Protein AF-R5IXC7-F1 (afdb_monomer_lite)

Radius of gyration: 70.36 Å; chains: 1; bounding box: 114×46×207 Å

pLDDT: mean 84.04, std 17.55, range [32.31, 98.31]

Foldseek 3Di:
DDDDDDDDDDDDDDDDDDPDDPVVVVVVVVVVVVVVVVVVVVVVVVVVVVVVVVVVVVVVVVVVVVVVVVVVVVVVVVVVVVVVVVVVVVVVVVVVVVVVVVVVVVVVVVVVVVVVVVVVVVVVVVVVVVLVVLLVLLVVLLVQLVPDPDCPPDPSNVVSLVSNQVSVVSDDPVSNVSSVVSPHD

Secondary structure (DSSP, 8-state):
-----------------PPPPHHHHHHHHHHHHHHHHHHHHHHHHHHHHHHHHHHHHHHHHHHHHHHHHHHHHHHHHHHHHHHHHHHHHHHHHHHHHHHHHHHHHHHHHHHHHHHHHHHHHHHHHHHHHHHHHHHHHHHHHHHHHHH-S--TT-HHHHHHHHHHHHHGGGS-HHHHHHHHHTT--

Sequence (185 aa):
MDEKKTPQPEQAAPETGKPLSEKRKSALLRYMAVLFCAAFILVLISLILQTHSSKAKISELNAASTSALSNAEALQNENRALQDEKIALEKENEELQAKLDELTQKLDEASQAEENTQAAENEMIKSLRTELDRTKEAYEALLEAKACETREGNVTFSRAMQTLERLKDYLGQTALEEYKALGGE

Structure (mmCIF, N/CA/C/O backbone):
data_AF-R5IXC7-F1
#
_entry.id   AF-R5IXC7-F1
#
loop_
_atom_site.group_PDB
_atom_site.id
_atom_site.type_symbol
_atom_site.label_atom_id
_atom_site.label_alt_id
_atom_site.label_comp_id
_atom_site.label_asym_id
_atom_site.label_entity_id
_atom_site.label_seq_id
_atom_site.pdbx_PDB_ins_code
_atom_site.Cartn_x
_atom_site.Cartn_y
_atom_site.Cartn_z
_atom_site.occupancy
_atom_site.B_iso_or_equiv
_atom_site.auth_seq_id
_atom_site.auth_comp_id
_atom_site.auth_asym_id
_atom_site.auth_atom_id
_atom_site.pdbx_PDB_model_num
ATOM 1 N N . MET A 1 1 ? -70.004 -15.652 153.184 1.00 35.25 1 MET A N 1
ATOM 2 C CA . MET A 1 1 ? -69.769 -17.051 152.797 1.00 35.25 1 MET A CA 1
ATOM 3 C C . MET A 1 1 ? -69.036 -17.001 151.476 1.00 35.25 1 MET A C 1
ATOM 5 O O . MET A 1 1 ? -69.572 -16.445 150.528 1.00 35.25 1 MET A O 1
ATOM 9 N N . ASP A 1 2 ? -67.712 -17.116 151.549 1.00 42.16 2 ASP A N 1
ATOM 10 C CA . ASP A 1 2 ? -67.000 -18.405 151.436 1.00 42.16 2 ASP A CA 1
ATOM 11 C C . ASP A 1 2 ? -67.021 -18.827 149.967 1.00 42.16 2 ASP A C 1
ATOM 13 O O . ASP A 1 2 ? -68.081 -18.974 149.373 1.00 42.16 2 ASP A O 1
ATOM 17 N N . GLU A 1 3 ? -65.870 -18.695 149.300 1.00 40.88 3 GLU A N 1
ATOM 18 C CA . GLU A 1 3 ? -64.996 -19.843 149.008 1.00 40.88 3 GLU A CA 1
ATOM 19 C C . GLU A 1 3 ? -65.692 -20.767 147.985 1.00 40.88 3 GLU A C 1
ATOM 21 O O . GLU A 1 3 ? -66.817 -21.198 148.162 1.00 40.88 3 GLU A O 1
ATOM 26 N N . LYS A 1 4 ? -65.101 -21.196 146.878 1.00 35.84 4 LYS A N 1
ATOM 27 C CA . LYS A 1 4 ? -63.753 -21.728 146.724 1.00 35.84 4 LYS A CA 1
ATOM 28 C C . LYS A 1 4 ? -63.686 -22.242 145.273 1.00 35.84 4 LYS A C 1
ATOM 30 O O . LYS A 1 4 ? -64.654 -22.799 144.772 1.00 35.84 4 LYS A O 1
ATOM 35 N N . LYS A 1 5 ? -62.564 -22.032 144.586 1.00 32.31 5 LYS A N 1
ATOM 36 C CA . LYS A 1 5 ? -61.584 -23.076 144.212 1.00 32.31 5 LYS A CA 1
ATOM 37 C C . LYS A 1 5 ? -61.679 -23.492 142.738 1.00 32.31 5 LYS A C 1
ATOM 39 O O . LYS A 1 5 ? -62.553 -24.237 142.315 1.00 32.31 5 LYS A O 1
ATOM 44 N N . THR A 1 6 ? -60.691 -22.997 142.003 1.00 51.72 6 THR A N 1
ATOM 45 C CA . THR A 1 6 ? -59.934 -23.667 140.931 1.00 51.72 6 THR A CA 1
ATO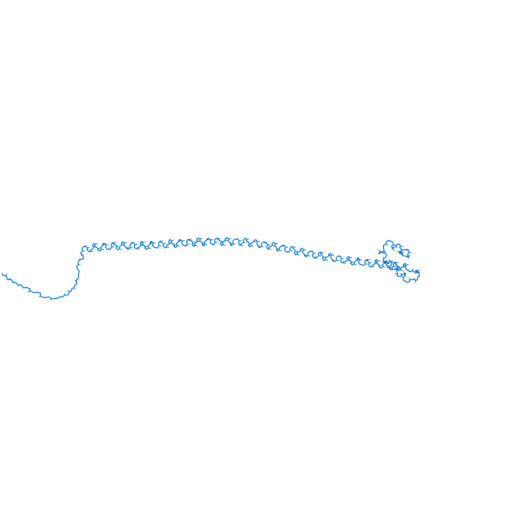M 46 C C . THR A 1 6 ? -59.830 -25.193 141.119 1.00 51.72 6 THR A C 1
ATOM 48 O O . THR A 1 6 ? -59.785 -25.650 142.265 1.00 51.72 6 THR A O 1
ATOM 51 N N . PRO A 1 7 ? -59.748 -26.001 140.036 1.00 44.25 7 PRO A N 1
ATOM 52 C CA . PRO A 1 7 ? -58.456 -26.173 139.346 1.00 44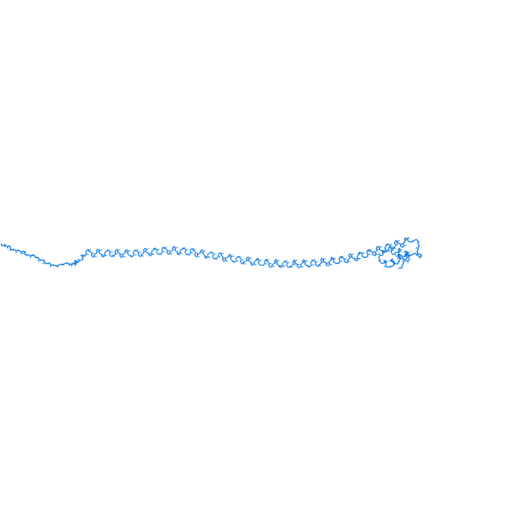.25 7 PRO A CA 1
ATOM 53 C C . PRO A 1 7 ? -58.506 -26.436 137.819 1.00 44.25 7 PRO A C 1
ATOM 55 O O . PRO A 1 7 ? -59.370 -27.137 137.305 1.00 44.25 7 PRO A O 1
ATOM 58 N N . GLN A 1 8 ? -57.506 -25.907 137.107 1.00 44.06 8 GLN A N 1
ATOM 59 C CA . GLN A 1 8 ? -56.923 -26.507 135.886 1.00 44.06 8 GLN A CA 1
ATOM 60 C C . GLN A 1 8 ? -55.883 -27.566 136.315 1.00 44.06 8 GLN A C 1
ATOM 62 O O . GLN A 1 8 ? -55.336 -27.389 137.412 1.00 44.06 8 GLN A O 1
ATOM 67 N N . PRO A 1 9 ? -55.627 -28.661 135.553 1.00 50.88 9 PRO A N 1
ATOM 68 C CA . PRO A 1 9 ? -54.709 -28.644 134.378 1.00 50.88 9 PRO A CA 1
ATOM 69 C C . PRO A 1 9 ? -55.096 -29.629 133.218 1.00 50.88 9 PRO A C 1
ATOM 71 O O . PRO A 1 9 ? -55.768 -30.623 133.459 1.00 50.88 9 PRO A O 1
ATOM 74 N N . GLU A 1 10 ? -54.933 -29.276 131.923 1.00 45.28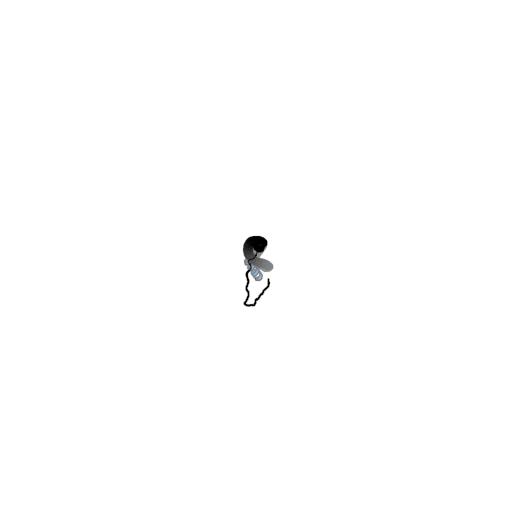 10 GLU A N 1
ATOM 75 C CA . GLU A 1 10 ? -53.804 -29.608 130.993 1.00 45.28 10 GLU A CA 1
ATOM 76 C C . GLU A 1 10 ? -54.031 -30.965 130.249 1.00 45.28 10 GLU A C 1
ATOM 78 O O . GLU A 1 10 ? -54.440 -31.921 130.887 1.00 45.28 10 GLU A O 1
ATOM 83 N N . GLN A 1 11 ? -53.905 -31.195 128.924 1.00 46.00 11 GLN A N 1
ATOM 84 C CA . GLN A 1 11 ? -53.038 -30.692 127.836 1.00 46.00 11 GLN A CA 1
ATOM 85 C C . GLN A 1 11 ? -53.538 -31.241 126.457 1.00 46.00 11 GLN A C 1
ATOM 87 O O . GLN A 1 11 ? -54.026 -32.370 126.441 1.00 46.00 11 GLN A O 1
ATOM 92 N N . ALA A 1 12 ? -53.367 -30.511 125.328 1.00 34.41 12 ALA A N 1
ATOM 93 C CA . ALA A 1 12 ? -52.870 -31.005 124.007 1.00 34.41 12 ALA A CA 1
ATOM 94 C C . ALA A 1 12 ? -53.108 -30.031 122.806 1.00 34.41 12 ALA A C 1
ATOM 96 O O . ALA A 1 12 ? -54.233 -29.868 122.352 1.00 34.41 12 ALA A O 1
ATOM 97 N N . ALA A 1 13 ? -51.995 -29.488 122.277 1.00 46.94 13 ALA A N 1
ATOM 98 C CA . ALA A 1 13 ? -51.650 -29.040 120.902 1.00 46.94 13 ALA A CA 1
ATOM 99 C C . ALA A 1 13 ? -52.429 -27.921 120.119 1.00 46.94 13 ALA A C 1
ATOM 101 O O . ALA A 1 13 ? -53.629 -27.749 120.304 1.00 46.94 13 ALA A O 1
ATOM 102 N N . PRO A 1 14 ? -51.741 -27.140 119.235 1.00 62.62 14 PRO A N 1
ATOM 103 C CA . PRO A 1 14 ? -52.206 -25.871 118.632 1.00 62.62 14 PRO A CA 1
ATOM 104 C C . PRO A 1 14 ? -52.619 -25.978 117.136 1.00 62.62 14 PRO A C 1
ATOM 106 O O . PRO A 1 14 ? -52.427 -27.038 116.560 1.00 62.62 14 PRO A O 1
ATOM 109 N N . GLU A 1 15 ? -53.167 -24.890 116.544 1.00 44.09 15 GLU A N 1
ATOM 110 C CA . GLU A 1 15 ? -53.169 -24.446 115.106 1.00 44.09 15 GLU A CA 1
ATOM 111 C C . GLU A 1 15 ? -54.469 -23.640 114.775 1.00 44.09 15 GLU A C 1
ATOM 113 O O . GLU A 1 15 ? -55.574 -24.166 114.830 1.00 44.09 15 GLU A O 1
ATOM 118 N N . THR A 1 16 ? -54.436 -22.295 114.780 1.00 48.34 16 THR A N 1
ATOM 119 C CA . THR A 1 16 ? -54.382 -21.345 113.629 1.00 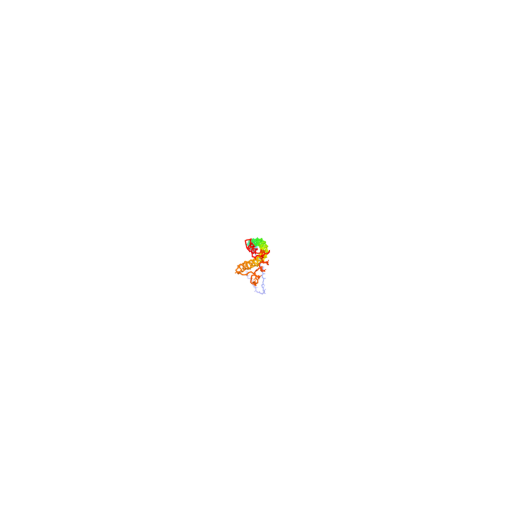48.34 16 THR A CA 1
ATOM 120 C C . THR A 1 16 ? -55.720 -21.002 112.929 1.00 48.34 16 THR A C 1
ATOM 122 O O . THR A 1 16 ? -56.475 -21.862 112.499 1.00 48.34 16 THR A O 1
ATOM 125 N N . GLY A 1 17 ? -56.001 -19.689 112.776 1.00 38.44 17 GLY A N 1
ATOM 126 C CA . GLY A 1 17 ? -57.011 -19.171 111.827 1.00 38.44 17 GLY A CA 1
ATOM 127 C C . GLY A 1 17 ? -57.979 -18.070 112.307 1.00 38.44 17 GLY A C 1
ATOM 128 O O . GLY A 1 17 ? -59.189 -18.244 112.225 1.00 38.44 17 GLY A O 1
ATOM 129 N N . LYS A 1 18 ? -57.499 -16.900 112.764 1.00 45.72 18 LYS A N 1
ATOM 130 C CA . LYS A 1 18 ? -58.366 -15.705 112.946 1.00 45.72 18 LYS A CA 1
ATOM 131 C C . LYS A 1 18 ? -58.813 -15.142 111.578 1.00 45.72 18 LYS A C 1
ATOM 133 O O . LYS A 1 18 ? -57.951 -14.979 110.712 1.00 45.72 18 LYS A O 1
ATOM 138 N N . PRO A 1 19 ? -60.086 -14.739 111.379 1.00 47.78 19 PRO A N 1
ATOM 139 C CA . PRO A 1 19 ? -60.515 -14.089 110.140 1.00 47.78 19 PRO A CA 1
ATOM 140 C C . PRO A 1 19 ? -59.815 -12.727 109.978 1.00 47.78 19 PRO A C 1
ATOM 142 O O . PRO A 1 19 ? -59.774 -11.909 110.901 1.00 47.78 19 PRO A O 1
ATOM 145 N N . LEU A 1 20 ? -59.227 -12.476 108.804 1.00 55.25 20 LEU A N 1
ATOM 146 C CA . LEU A 1 20 ? -58.584 -11.199 108.472 1.00 55.25 20 LEU A CA 1
ATOM 147 C C . LEU A 1 20 ? -59.606 -10.046 108.542 1.00 55.25 20 LEU A C 1
ATOM 149 O O . LEU A 1 20 ? -60.607 -10.059 107.826 1.00 55.25 20 LEU A O 1
ATOM 153 N N . SER A 1 21 ? -59.339 -9.044 109.389 1.00 61.66 21 SER A N 1
ATOM 154 C CA . SER A 1 21 ? -60.207 -7.870 109.594 1.00 61.66 21 SER A CA 1
ATOM 155 C C . SER A 1 21 ? -60.433 -7.061 108.304 1.00 61.66 21 SER A C 1
ATOM 157 O O . SER A 1 21 ? -59.534 -6.949 107.472 1.00 61.66 21 SER A O 1
ATOM 159 N N . GLU A 1 22 ? -61.614 -6.451 108.135 1.00 60.69 22 GLU A N 1
ATOM 160 C CA . GLU A 1 22 ? -62.027 -5.732 106.908 1.00 60.69 22 GLU A CA 1
ATOM 161 C C . GLU A 1 22 ? -61.053 -4.634 106.451 1.00 60.69 22 GLU A C 1
ATOM 163 O O . GLU A 1 22 ? -60.829 -4.457 105.253 1.00 60.69 22 GLU A O 1
ATOM 168 N N . LYS A 1 23 ? -60.382 -3.959 107.396 1.00 59.38 23 LYS A N 1
ATOM 169 C CA . LYS A 1 23 ? -59.318 -2.979 107.106 1.00 59.38 23 LYS A CA 1
ATOM 170 C C . LYS A 1 23 ? -58.124 -3.585 106.356 1.00 59.38 23 LYS A C 1
ATOM 172 O O . LYS A 1 23 ? -57.487 -2.895 105.569 1.00 59.38 23 LYS A O 1
ATOM 177 N N . ARG A 1 24 ? -57.819 -4.871 106.572 1.00 64.38 24 ARG A N 1
ATOM 178 C CA . ARG A 1 24 ? -56.758 -5.587 105.845 1.00 64.38 24 ARG A CA 1
ATOM 179 C C . ARG A 1 24 ? -57.205 -6.024 104.454 1.00 64.38 24 ARG A C 1
ATOM 181 O O . ARG A 1 24 ? -56.390 -5.992 103.543 1.00 64.38 24 ARG A O 1
ATOM 188 N N . LYS A 1 25 ? -58.485 -6.361 104.261 1.00 66.19 25 LYS A N 1
ATOM 189 C CA . LYS A 1 25 ? -59.043 -6.676 102.933 1.00 66.19 25 LYS A CA 1
ATOM 190 C C . LYS A 1 25 ? -59.085 -5.442 102.027 1.00 66.19 25 LYS A C 1
ATOM 192 O O . LYS A 1 25 ? -58.688 -5.536 100.873 1.00 66.19 25 LYS A O 1
ATOM 197 N N . SER A 1 26 ? -59.493 -4.279 102.545 1.00 67.31 26 SER A N 1
ATOM 198 C CA . SER A 1 26 ? -59.484 -3.031 101.765 1.00 67.31 26 SER A CA 1
ATOM 199 C C . SER A 1 26 ? -58.065 -2.553 101.443 1.00 67.31 26 SER A C 1
ATOM 201 O O . SER A 1 26 ? -57.812 -2.100 100.328 1.00 67.31 26 SER A O 1
ATOM 203 N N . ALA A 1 27 ? -57.119 -2.716 102.374 1.00 72.94 27 ALA A N 1
ATOM 204 C CA . ALA A 1 27 ? -55.703 -2.481 102.112 1.00 72.94 27 ALA A CA 1
ATOM 205 C C . ALA A 1 27 ? -55.166 -3.439 101.035 1.00 72.94 27 ALA A C 1
ATOM 207 O O . ALA A 1 27 ? -54.545 -2.986 100.079 1.00 72.94 27 ALA A O 1
ATOM 208 N N . LEU A 1 28 ? -55.473 -4.738 101.131 1.00 74.75 28 LEU A N 1
ATOM 209 C CA . LEU A 1 28 ? -55.061 -5.746 100.151 1.00 74.75 28 LEU A CA 1
ATOM 210 C C . LEU A 1 28 ? -55.625 -5.456 98.752 1.00 74.75 28 LEU A C 1
ATOM 212 O O . LEU A 1 28 ? -54.885 -5.527 97.778 1.00 74.75 28 LEU A O 1
ATOM 216 N N . LEU A 1 29 ? -56.899 -5.067 98.643 1.00 76.81 29 LEU A N 1
ATOM 217 C CA . LEU A 1 29 ? -57.514 -4.684 97.367 1.00 76.81 29 LEU A CA 1
ATOM 218 C C . LEU A 1 29 ? -56.854 -3.442 96.751 1.00 76.81 29 LEU A C 1
ATOM 220 O O . LEU A 1 29 ? -56.642 -3.407 95.543 1.00 76.81 29 LEU A O 1
ATOM 224 N N . ARG A 1 30 ? -56.474 -2.446 97.565 1.00 77.00 30 ARG A N 1
ATOM 225 C CA . ARG A 1 30 ? -55.720 -1.272 97.089 1.00 77.00 30 ARG A CA 1
ATOM 226 C C . ARG A 1 30 ? -54.332 -1.660 96.584 1.00 77.00 30 ARG A C 1
ATOM 228 O O . ARG A 1 30 ? -53.940 -1.189 95.524 1.00 77.00 30 ARG A O 1
ATOM 235 N N . TYR A 1 31 ? -53.620 -2.546 97.282 1.00 83.12 31 TYR A N 1
ATOM 236 C CA . TYR A 1 31 ? -52.340 -3.069 96.794 1.00 83.12 31 TYR A CA 1
ATOM 237 C C . TYR A 1 31 ? -52.505 -3.868 95.497 1.00 83.12 31 TYR A C 1
ATOM 239 O O . TYR A 1 31 ? -51.732 -3.655 94.573 1.00 83.12 31 TYR A O 1
ATOM 247 N N . MET A 1 32 ? -53.536 -4.710 95.374 1.00 79.88 32 MET A N 1
ATOM 248 C CA . MET A 1 32 ? -53.823 -5.444 94.133 1.00 79.88 32 MET A CA 1
ATOM 249 C C . MET A 1 32 ? -54.137 -4.506 92.964 1.00 79.88 32 MET A C 1
ATOM 251 O O . MET A 1 32 ? -53.617 -4.703 91.872 1.00 79.88 32 MET A O 1
ATOM 255 N N . ALA A 1 33 ? -54.924 -3.451 93.192 1.00 81.06 33 ALA A N 1
ATOM 256 C CA . ALA A 1 33 ? -55.213 -2.443 92.173 1.00 81.06 33 ALA A CA 1
ATOM 257 C C . ALA A 1 33 ? -53.953 -1.666 91.754 1.00 81.06 33 ALA A C 1
ATOM 259 O O . ALA A 1 33 ? -53.729 -1.449 90.567 1.00 81.06 33 ALA A O 1
ATOM 260 N N . VAL A 1 34 ? -53.095 -1.296 92.710 1.00 85.50 34 VAL A N 1
ATOM 261 C CA . VAL A 1 34 ? -51.811 -0.636 92.425 1.00 85.50 34 VAL A CA 1
ATOM 262 C C . VAL A 1 34 ? -50.871 -1.565 91.656 1.00 85.50 34 VAL A C 1
ATOM 264 O O . VAL A 1 34 ? -50.248 -1.124 90.696 1.00 85.50 34 VAL A O 1
ATOM 267 N N . LEU A 1 35 ? -50.800 -2.848 92.020 1.00 85.56 35 LEU A N 1
ATOM 268 C CA . LEU A 1 35 ? -49.999 -3.847 91.307 1.00 85.56 35 LEU A CA 1
ATOM 269 C C . LEU A 1 35 ? -50.523 -4.095 89.888 1.00 85.56 35 LEU A C 1
ATOM 271 O O . LEU A 1 35 ? -49.731 -4.210 88.957 1.00 85.56 35 LEU A O 1
ATOM 275 N N . PHE A 1 36 ? -51.843 -4.114 89.702 1.00 85.62 36 PHE A N 1
ATOM 276 C CA . PHE A 1 36 ? -52.466 -4.241 88.387 1.00 85.62 36 PHE A CA 1
ATOM 277 C C . PHE A 1 36 ? -52.165 -3.023 87.504 1.00 85.62 36 PHE A C 1
ATOM 279 O O . PHE A 1 36 ? -51.715 -3.178 86.371 1.00 85.62 36 PHE A O 1
ATOM 286 N N . CYS A 1 37 ? -52.306 -1.806 88.038 1.00 85.44 37 CYS A N 1
ATOM 287 C CA . CYS A 1 37 ? -51.910 -0.584 87.336 1.00 85.44 37 CYS A CA 1
ATOM 288 C C . CYS A 1 37 ? -50.406 -0.560 87.020 1.00 85.44 37 CYS A C 1
ATOM 290 O O . CYS A 1 37 ? -50.021 -0.191 85.913 1.00 85.44 37 CYS A O 1
ATOM 292 N N . ALA A 1 38 ? -49.554 -0.992 87.953 1.00 88.38 38 ALA A N 1
ATOM 293 C CA . ALA A 1 38 ? -48.114 -1.083 87.734 1.00 88.38 38 ALA A CA 1
ATOM 294 C C . ALA A 1 38 ? -47.771 -2.071 86.607 1.00 88.38 38 ALA A C 1
ATOM 296 O O . ALA A 1 38 ? -46.939 -1.759 85.760 1.00 88.38 38 ALA A O 1
ATOM 297 N N . ALA A 1 39 ? -48.452 -3.219 86.538 1.00 88.50 39 ALA A N 1
ATOM 298 C CA . ALA A 1 39 ? -48.279 -4.182 85.453 1.00 88.50 39 ALA A CA 1
ATOM 299 C C . ALA A 1 39 ? -48.664 -3.584 84.090 1.00 88.50 39 ALA A C 1
ATOM 301 O O . ALA A 1 39 ? -47.904 -3.710 83.132 1.00 88.50 39 ALA A O 1
ATOM 302 N N . PHE A 1 40 ? -49.787 -2.864 84.004 1.00 88.12 40 PHE A N 1
ATOM 303 C CA . PHE A 1 40 ? -50.189 -2.178 82.771 1.00 88.12 40 PHE A CA 1
ATOM 304 C C . PHE A 1 40 ? -49.195 -1.093 82.343 1.00 88.12 40 PHE A C 1
ATOM 306 O O . PHE A 1 40 ? -48.872 -0.989 81.160 1.00 88.12 40 PHE A O 1
ATOM 313 N N . ILE A 1 41 ? -48.664 -0.314 83.288 1.00 89.25 41 ILE A N 1
ATOM 314 C CA . ILE A 1 41 ? -47.639 0.698 83.000 1.00 89.25 41 ILE A CA 1
ATOM 315 C C . ILE A 1 41 ? -46.351 0.038 82.498 1.00 89.25 41 ILE A C 1
ATOM 317 O O . ILE A 1 41 ? -45.773 0.503 81.518 1.00 89.25 41 ILE A O 1
ATOM 321 N N . LEU A 1 42 ? -45.921 -1.069 83.107 1.00 86.94 42 LEU A N 1
ATOM 322 C CA . LEU A 1 42 ? -44.750 -1.819 82.645 1.00 86.94 42 LEU A CA 1
ATOM 323 C C . LEU A 1 42 ? -44.945 -2.370 81.227 1.00 86.94 42 LEU A C 1
ATOM 325 O O . LEU A 1 42 ? -44.028 -2.279 80.411 1.00 86.94 42 LEU A O 1
ATOM 329 N N . VAL A 1 43 ? -46.141 -2.871 80.905 1.00 88.31 43 VAL A N 1
ATOM 330 C CA . VAL A 1 43 ? -46.493 -3.310 79.544 1.00 88.31 43 VAL A CA 1
ATOM 331 C C . VAL A 1 43 ? -46.437 -2.140 78.555 1.00 88.31 43 VAL A C 1
ATOM 333 O O . VAL A 1 43 ? -45.842 -2.282 77.489 1.00 88.31 43 VAL A O 1
ATOM 336 N N . LEU A 1 44 ? -46.976 -0.967 78.909 1.00 86.50 44 LEU A N 1
ATOM 337 C CA . LEU A 1 44 ? -46.914 0.233 78.065 1.00 86.50 44 LEU A CA 1
ATOM 338 C C . LEU A 1 44 ? -45.476 0.708 77.833 1.00 86.50 44 LEU A C 1
ATOM 340 O O . LEU A 1 44 ? -45.117 1.026 76.703 1.00 86.50 44 LEU A O 1
ATOM 344 N N . ILE A 1 45 ? -44.633 0.714 78.869 1.00 84.06 45 ILE A N 1
ATOM 345 C CA . ILE A 1 45 ? -43.211 1.066 78.745 1.00 84.06 45 ILE A CA 1
ATOM 346 C C . ILE A 1 45 ? -42.496 0.076 77.818 1.00 84.06 45 ILE A C 1
ATOM 348 O O . ILE A 1 45 ? -41.727 0.493 76.952 1.00 84.06 45 ILE A O 1
ATOM 352 N N . SER A 1 46 ? -42.788 -1.221 77.950 1.00 82.44 46 SER A N 1
ATOM 353 C CA . SER A 1 46 ? -42.247 -2.261 77.068 1.00 82.44 46 SER A CA 1
ATOM 354 C C . SER A 1 46 ? -42.646 -2.022 75.605 1.00 82.44 46 SER A C 1
ATOM 356 O O . SER A 1 46 ? -41.804 -2.077 74.708 1.00 82.44 46 SER A O 1
ATOM 358 N N . LEU A 1 47 ? -43.906 -1.641 75.371 1.00 81.06 47 LEU A N 1
ATOM 359 C CA . LEU A 1 47 ? -44.446 -1.344 74.043 1.00 81.06 47 LEU A CA 1
ATOM 360 C C . LEU A 1 47 ? -43.856 -0.055 73.437 1.00 81.06 47 LEU A C 1
ATOM 362 O O . LEU A 1 47 ? -43.566 0.007 72.240 1.00 81.06 47 LEU A O 1
ATOM 366 N N . ILE A 1 48 ? -43.614 0.970 74.258 1.00 78.12 48 ILE A N 1
ATOM 367 C CA . ILE A 1 48 ? -42.957 2.219 73.844 1.00 78.12 48 ILE A CA 1
ATOM 368 C C . ILE A 1 48 ? -41.483 1.967 73.486 1.00 78.12 48 ILE A C 1
ATOM 370 O O . ILE A 1 48 ? -41.019 2.449 72.453 1.00 78.12 48 ILE A O 1
ATOM 374 N N . LEU A 1 49 ? -40.749 1.159 74.261 1.00 70.25 49 LEU A N 1
ATOM 375 C CA . LEU A 1 49 ? -39.373 0.768 73.911 1.00 70.25 49 LEU A CA 1
ATOM 376 C C . LEU A 1 49 ? -39.318 -0.026 72.594 1.00 70.25 49 LEU A C 1
ATOM 378 O O . LEU A 1 49 ? -38.428 0.187 71.763 1.00 70.25 49 LEU A O 1
ATOM 382 N N . GLN A 1 50 ? -40.281 -0.925 72.373 1.00 67.19 50 GLN A N 1
ATOM 383 C CA . GLN A 1 50 ? -40.384 -1.695 71.131 1.00 67.19 50 GLN A CA 1
ATOM 384 C C . GLN A 1 50 ? -40.689 -0.804 69.922 1.00 67.19 50 GLN A C 1
ATOM 386 O O . GLN A 1 50 ? -40.077 -0.960 68.866 1.00 67.19 50 GLN A O 1
ATOM 391 N N . THR A 1 51 ? -41.589 0.168 70.063 1.00 64.50 51 THR A N 1
ATOM 392 C CA . THR A 1 51 ? -41.940 1.093 68.973 1.00 64.50 51 THR A CA 1
ATOM 393 C C . THR A 1 51 ? -40.838 2.116 68.693 1.00 64.50 51 THR A C 1
ATOM 395 O O . THR A 1 51 ? -40.597 2.438 67.529 1.00 64.50 51 THR A O 1
ATOM 398 N N . HIS A 1 52 ? -40.107 2.574 69.713 1.00 61.66 52 HIS A N 1
ATOM 399 C CA . HIS A 1 52 ? -38.972 3.484 69.533 1.00 61.66 52 HIS A CA 1
ATOM 400 C C . HIS A 1 52 ? -37.783 2.796 68.843 1.00 61.66 52 HIS A C 1
ATOM 402 O O . HIS A 1 52 ? -37.213 3.342 67.897 1.00 61.66 52 HIS A O 1
ATOM 408 N N . SER A 1 53 ? -37.452 1.562 69.243 1.00 60.56 53 SER A N 1
ATOM 409 C CA . SER A 1 53 ? -36.427 0.757 68.560 1.00 60.56 53 SER A CA 1
ATOM 410 C C . SER A 1 53 ? -36.844 0.348 67.142 1.00 60.56 53 SER A C 1
ATOM 412 O O . SER A 1 53 ? -36.000 0.303 66.250 1.00 60.56 53 SER A O 1
ATOM 414 N N . SER A 1 54 ? -38.140 0.124 66.899 1.00 56.12 54 SER A N 1
ATOM 415 C CA . SER A 1 54 ? -38.659 -0.169 65.557 1.00 56.12 54 SER A CA 1
ATOM 416 C C . SER A 1 54 ? -38.575 1.041 64.626 1.00 56.12 54 SER A C 1
ATOM 418 O O . SER A 1 54 ? -38.156 0.887 63.487 1.00 56.12 54 SER A O 1
ATOM 420 N N . LYS A 1 55 ? -38.899 2.257 65.090 1.00 60.09 55 LYS A N 1
ATOM 421 C CA . LYS A 1 55 ? -38.769 3.478 64.273 1.00 60.09 55 LYS A CA 1
ATOM 422 C C . LYS A 1 55 ? -37.320 3.780 63.892 1.00 60.09 55 LYS A C 1
ATOM 424 O O . LYS A 1 55 ? -37.070 4.130 62.744 1.00 60.09 55 LYS A O 1
ATOM 429 N N . ALA A 1 56 ? -36.380 3.605 64.822 1.00 62.19 56 ALA A N 1
ATOM 430 C CA . ALA A 1 56 ? -34.955 3.768 64.540 1.00 62.19 56 ALA A CA 1
ATOM 431 C C . ALA A 1 56 ? -34.464 2.746 63.497 1.00 62.19 56 ALA A C 1
ATOM 433 O O . ALA A 1 56 ? -33.872 3.136 62.496 1.00 62.19 56 ALA A O 1
ATOM 434 N N . LYS A 1 57 ? -34.819 1.461 63.660 1.00 62.03 57 LYS A N 1
ATOM 435 C CA . LYS A 1 57 ? -34.477 0.401 62.696 1.00 62.03 57 LYS A CA 1
ATOM 436 C C . LYS A 1 57 ? -35.134 0.591 61.328 1.00 62.03 57 LYS A C 1
ATOM 438 O O . LYS A 1 57 ? -34.498 0.333 60.317 1.00 62.03 57 LYS A O 1
ATOM 443 N N . ILE A 1 58 ? -36.383 1.052 61.273 1.00 62.78 58 ILE A N 1
ATOM 444 C CA . ILE A 1 58 ? -37.077 1.357 60.011 1.00 62.78 58 ILE A CA 1
ATOM 445 C C . ILE A 1 58 ? -36.432 2.564 59.320 1.00 62.78 58 ILE A C 1
ATOM 447 O O . ILE A 1 58 ? -36.281 2.553 58.105 1.00 62.78 58 ILE A O 1
ATOM 451 N N . SER A 1 59 ? -36.023 3.591 60.072 1.00 66.06 59 SER A N 1
ATOM 452 C CA . SER A 1 59 ? -35.335 4.761 59.515 1.00 66.06 59 SER A CA 1
ATOM 453 C C . SER A 1 59 ? -33.950 4.409 58.971 1.00 66.06 59 SER A C 1
ATOM 455 O O . SER A 1 59 ? -33.612 4.847 57.876 1.00 66.06 59 SER A O 1
ATOM 457 N N . GLU A 1 60 ? -33.164 3.605 59.692 1.00 68.81 60 GLU A N 1
ATOM 458 C CA . GLU A 1 60 ? -31.875 3.095 59.202 1.00 68.81 60 GLU A CA 1
ATOM 459 C C . GLU A 1 60 ? -32.053 2.187 57.987 1.00 68.81 60 GLU A C 1
ATOM 461 O O . GLU A 1 60 ? -31.336 2.341 57.003 1.00 68.81 60 GLU A O 1
ATOM 466 N N . LEU A 1 61 ? -33.034 1.282 58.011 1.00 72.06 61 LEU A N 1
ATOM 467 C CA . LEU A 1 61 ? -33.300 0.379 56.893 1.00 72.06 61 LEU A CA 1
ATOM 468 C C . LEU A 1 61 ? -33.786 1.137 55.653 1.00 72.06 61 LEU A C 1
ATOM 470 O O . LEU A 1 61 ? -33.343 0.837 54.551 1.00 72.06 61 LEU A O 1
ATOM 474 N N . ASN A 1 62 ? -34.640 2.151 55.813 1.00 70.94 62 ASN A N 1
ATOM 475 C CA . ASN A 1 62 ? -35.070 3.008 54.708 1.00 70.94 62 ASN A CA 1
ATOM 476 C C . ASN A 1 62 ? -33.928 3.881 54.183 1.00 70.94 62 ASN A C 1
ATOM 478 O O . ASN A 1 62 ? -33.811 4.047 52.971 1.00 70.94 62 ASN A O 1
ATOM 482 N N . ALA A 1 63 ? -33.060 4.405 55.052 1.00 73.00 63 ALA A N 1
ATOM 483 C CA . ALA A 1 63 ? -31.879 5.153 54.628 1.00 73.00 63 ALA A CA 1
ATOM 484 C C . ALA A 1 63 ? -30.893 4.248 53.868 1.00 73.00 63 ALA A C 1
ATOM 486 O O . ALA A 1 63 ? -30.431 4.614 52.787 1.00 73.00 63 ALA A O 1
ATOM 487 N N . ALA A 1 64 ? -30.641 3.038 54.371 1.00 74.62 64 ALA A N 1
ATOM 488 C CA . ALA A 1 64 ? -29.814 2.033 53.711 1.00 74.62 64 ALA A CA 1
ATOM 489 C C . ALA A 1 64 ? -30.429 1.567 52.383 1.00 74.62 64 ALA A C 1
ATOM 491 O O . ALA A 1 64 ? -29.719 1.473 51.390 1.00 74.62 64 ALA A O 1
ATOM 492 N N . SER A 1 65 ? -31.746 1.349 52.330 1.00 72.94 65 SER A N 1
ATOM 493 C CA . SER A 1 65 ? -32.468 0.988 51.106 1.00 72.94 65 SER A CA 1
ATOM 494 C C . SER A 1 65 ? -32.433 2.113 50.074 1.00 72.94 65 SER A C 1
ATOM 496 O O . SER A 1 65 ? -32.230 1.842 48.897 1.00 72.94 65 SER A O 1
ATOM 498 N N . THR A 1 66 ? -32.599 3.368 50.497 1.00 78.62 66 THR A N 1
ATOM 499 C CA . THR A 1 66 ? -32.523 4.535 49.600 1.00 78.62 66 THR A CA 1
ATOM 500 C C . THR A 1 66 ? -31.105 4.702 49.057 1.00 78.62 66 THR A C 1
ATOM 502 O O . THR A 1 66 ? -30.919 4.944 47.870 1.00 78.62 66 THR A O 1
ATOM 505 N N . SER A 1 67 ? -30.095 4.493 49.904 1.00 82.75 67 SER A N 1
ATOM 506 C CA . SER A 1 67 ? -28.682 4.561 49.511 1.00 82.75 67 SER A CA 1
ATOM 507 C C . SER A 1 67 ? -28.294 3.410 48.580 1.00 82.75 67 SER A C 1
ATOM 509 O O . SER A 1 67 ? -27.597 3.624 47.595 1.00 82.75 67 SER A O 1
ATOM 511 N N . ALA A 1 68 ? -28.777 2.194 48.848 1.00 86.94 68 ALA A N 1
ATOM 512 C CA . ALA A 1 68 ? -28.548 1.028 48.001 1.00 86.94 68 ALA A CA 1
ATOM 513 C C . ALA A 1 68 ? -29.226 1.175 46.634 1.00 86.94 68 ALA A C 1
ATOM 515 O O . ALA A 1 68 ? -28.618 0.841 45.621 1.00 86.94 68 ALA A O 1
ATOM 516 N N . LEU A 1 69 ? -30.451 1.709 46.597 1.00 89.94 69 LEU A N 1
ATOM 517 C CA . LEU A 1 69 ? -31.168 1.977 45.352 1.00 89.94 69 LEU A CA 1
ATOM 518 C C . LEU A 1 69 ? -30.478 3.081 44.541 1.00 89.94 69 LEU A C 1
ATOM 520 O O . LEU A 1 69 ? -30.232 2.888 43.358 1.00 89.94 69 LEU A O 1
ATOM 524 N N . SER A 1 70 ? -30.054 4.171 45.188 1.00 89.06 70 SER A N 1
ATOM 525 C CA . SER A 1 70 ? -29.274 5.231 44.536 1.00 89.06 70 SER A CA 1
ATOM 526 C C . SER A 1 70 ? -27.936 4.717 43.991 1.00 89.06 70 SER A C 1
ATOM 528 O O . SER A 1 70 ? -27.553 5.059 42.876 1.00 89.06 70 SER A O 1
ATOM 530 N N . ASN A 1 71 ? -27.240 3.851 44.735 1.00 92.50 71 ASN A N 1
ATOM 531 C CA . ASN A 1 71 ? -26.001 3.229 44.268 1.00 92.50 71 ASN A CA 1
ATOM 532 C C . ASN A 1 71 ? -26.248 2.267 43.093 1.00 92.50 71 ASN A C 1
ATOM 534 O O . ASN A 1 71 ? -25.461 2.222 42.153 1.00 92.50 71 ASN A O 1
ATOM 538 N N . ALA A 1 72 ? -27.351 1.514 43.120 1.00 91.38 72 ALA A N 1
ATOM 539 C CA . ALA A 1 72 ? -27.746 0.650 42.012 1.00 91.38 72 ALA A CA 1
ATOM 540 C C . ALA A 1 72 ? -28.094 1.459 40.751 1.00 91.38 72 ALA A C 1
ATOM 542 O O . ALA A 1 72 ? -27.669 1.085 39.662 1.00 91.38 72 ALA A O 1
ATOM 543 N N . GLU A 1 73 ? -28.798 2.586 40.890 1.00 92.75 73 GLU A N 1
ATOM 544 C CA . GLU A 1 73 ? -29.073 3.516 39.786 1.00 92.75 73 GLU A CA 1
ATOM 545 C C . GLU A 1 73 ? -27.784 4.135 39.228 1.00 92.75 73 GLU A C 1
ATOM 547 O O . GLU A 1 73 ? -27.612 4.207 38.011 1.00 92.75 73 GLU A O 1
ATOM 552 N N . ALA A 1 74 ? -26.848 4.535 40.097 1.00 94.25 74 ALA A N 1
ATOM 553 C CA . ALA A 1 74 ? -25.547 5.055 39.682 1.00 94.25 74 ALA A CA 1
ATOM 554 C C . ALA A 1 74 ? -24.752 4.012 38.880 1.00 94.25 74 ALA A C 1
ATOM 556 O O . ALA A 1 74 ? -24.299 4.307 37.776 1.00 94.25 74 ALA A O 1
ATOM 557 N N . LEU A 1 75 ? -24.669 2.774 39.380 1.00 95.31 75 LEU A N 1
ATOM 558 C CA . LEU A 1 75 ? -24.016 1.664 38.680 1.00 95.31 75 LEU A CA 1
ATOM 559 C C . LEU A 1 75 ? -24.713 1.311 37.364 1.00 95.31 75 LEU A C 1
ATOM 561 O O . LEU A 1 75 ? -24.049 0.957 36.392 1.00 95.31 75 LEU A O 1
ATOM 565 N N . GLN A 1 76 ? -26.042 1.386 37.304 1.00 95.62 76 GLN A N 1
ATOM 566 C CA . GLN A 1 76 ? -26.782 1.139 36.070 1.00 95.62 76 GLN A CA 1
ATOM 567 C C . GLN A 1 76 ? -26.489 2.218 35.021 1.00 95.62 76 GLN A C 1
ATOM 569 O O . GLN A 1 76 ? -26.282 1.893 33.851 1.00 95.62 76 GLN A O 1
ATOM 574 N N . ASN A 1 77 ? -26.431 3.486 35.435 1.00 95.44 77 ASN A N 1
ATOM 575 C CA . ASN A 1 77 ? -26.070 4.594 34.555 1.00 95.44 77 ASN A CA 1
ATOM 576 C C . ASN A 1 77 ? -24.622 4.484 34.067 1.00 95.44 77 ASN A C 1
ATOM 578 O O . ASN A 1 77 ? -24.374 4.686 32.881 1.00 95.44 77 ASN A O 1
ATOM 582 N N . GLU A 1 78 ? -23.686 4.113 34.942 1.00 95.75 78 GLU A N 1
ATOM 583 C CA . GLU A 1 78 ? -22.287 3.883 34.572 1.00 95.75 78 GLU A CA 1
ATOM 584 C C . GLU A 1 78 ? -22.153 2.717 33.588 1.00 95.75 78 GLU A C 1
ATOM 586 O O . GLU A 1 78 ? -21.514 2.862 32.552 1.00 95.75 78 GLU A O 1
ATOM 591 N N . ASN A 1 79 ? -22.831 1.591 33.834 1.00 96.00 79 ASN A N 1
ATOM 592 C CA . ASN A 1 79 ? -22.830 0.464 32.897 1.00 96.00 79 ASN A CA 1
ATOM 593 C C . ASN A 1 79 ? -23.398 0.849 31.529 1.00 96.00 79 ASN A C 1
ATOM 595 O O . ASN A 1 79 ? -22.885 0.398 30.508 1.00 96.00 79 ASN A O 1
ATOM 599 N N . ARG A 1 80 ? -24.442 1.683 31.492 1.00 96.75 80 ARG A N 1
ATOM 600 C CA . ARG A 1 80 ? -25.001 2.177 30.232 1.00 96.75 80 ARG A CA 1
ATOM 601 C C . ARG A 1 80 ? -24.020 3.097 29.504 1.00 96.75 80 ARG A C 1
ATOM 603 O O . ARG A 1 80 ? -23.816 2.917 28.311 1.00 96.75 80 ARG A O 1
ATOM 610 N N . ALA A 1 81 ? -23.379 4.021 30.218 1.00 96.75 81 ALA A N 1
ATOM 611 C CA . ALA A 1 81 ? -22.369 4.903 29.639 1.00 96.75 81 ALA A CA 1
ATOM 612 C C . ALA A 1 81 ? -21.173 4.109 29.084 1.00 96.75 81 ALA A C 1
ATOM 614 O O . ALA A 1 81 ? -20.739 4.355 27.962 1.00 96.75 81 ALA A O 1
ATOM 615 N N . LEU A 1 82 ? -20.699 3.103 29.826 1.00 97.44 82 LEU A N 1
ATOM 616 C CA . LEU A 1 82 ? -19.633 2.201 29.385 1.00 97.44 82 LEU A CA 1
ATOM 617 C C . LEU A 1 82 ? -20.041 1.366 28.165 1.00 97.44 82 LEU A C 1
ATOM 619 O O . LEU A 1 82 ? -19.215 1.113 27.293 1.00 97.44 82 LEU A O 1
ATOM 623 N N . GLN A 1 83 ? -21.301 0.929 28.077 1.00 97.00 83 GLN A N 1
ATOM 624 C CA . GLN A 1 83 ? -21.809 0.249 26.882 1.00 97.00 83 GLN A CA 1
ATOM 625 C C . GLN A 1 83 ? -21.829 1.176 25.665 1.00 97.00 83 GLN A C 1
ATOM 627 O O . GLN A 1 83 ? -21.406 0.757 24.588 1.00 97.00 83 GLN A O 1
ATOM 632 N N . ASP A 1 84 ? -22.274 2.421 25.835 1.00 97.31 84 ASP A N 1
ATOM 633 C CA . ASP A 1 84 ? -22.294 3.412 24.758 1.00 97.31 84 ASP A CA 1
ATOM 634 C C . ASP A 1 84 ? -20.864 3.729 24.275 1.00 97.31 84 ASP A C 1
ATOM 636 O O . ASP A 1 84 ? -20.607 3.758 23.070 1.00 97.31 84 ASP A O 1
ATOM 640 N N . GLU A 1 85 ? -19.907 3.884 25.197 1.00 97.25 85 GLU A N 1
ATOM 641 C CA . GLU A 1 85 ? -18.490 4.092 24.873 1.00 97.25 85 GLU A CA 1
ATOM 642 C C . GLU A 1 85 ? -17.873 2.873 24.176 1.00 97.25 85 GLU A C 1
ATOM 644 O O . GLU A 1 85 ? -17.175 3.021 23.174 1.00 97.25 85 GLU A O 1
ATOM 649 N N . LYS A 1 86 ? -18.184 1.656 24.639 1.00 97.19 86 LYS A N 1
ATOM 650 C CA . LYS A 1 86 ? -17.746 0.414 23.988 1.00 97.19 86 LYS A CA 1
ATOM 651 C C . LYS A 1 86 ? -18.221 0.348 22.539 1.00 97.19 86 LYS A C 1
ATOM 653 O O . LYS A 1 86 ? -17.425 0.028 21.665 1.00 97.19 86 LYS A O 1
ATOM 658 N N . ILE A 1 87 ? -19.489 0.672 22.279 1.00 97.56 87 ILE A N 1
ATOM 659 C CA . ILE A 1 87 ? -20.048 0.694 20.919 1.00 97.56 87 ILE A CA 1
ATOM 660 C C . ILE A 1 87 ? -19.339 1.751 20.062 1.00 97.56 87 ILE A C 1
ATOM 662 O O . ILE A 1 87 ? -19.018 1.490 18.903 1.00 97.56 87 ILE A O 1
ATOM 666 N N . ALA A 1 88 ? -19.077 2.936 20.619 1.00 97.56 88 ALA A N 1
ATOM 667 C CA . ALA A 1 88 ? -18.363 3.993 19.909 1.00 97.56 88 ALA A CA 1
ATOM 668 C C . ALA A 1 88 ? -16.932 3.566 19.537 1.00 97.56 88 ALA A C 1
ATOM 670 O O . ALA A 1 88 ? -16.529 3.734 18.387 1.00 97.56 88 ALA A O 1
ATOM 671 N N . LEU A 1 89 ? -16.201 2.960 20.477 1.00 97.81 89 LEU A N 1
ATOM 672 C CA . LEU A 1 89 ? -14.844 2.456 20.256 1.00 97.81 89 LEU A CA 1
ATOM 673 C C . LEU A 1 89 ? -14.803 1.266 19.292 1.00 97.81 89 LEU A C 1
ATOM 675 O O . LEU A 1 89 ? -13.868 1.152 18.503 1.00 97.81 89 LEU A O 1
ATOM 679 N N . GLU A 1 90 ? -15.789 0.369 19.335 1.00 97.38 90 GLU A N 1
ATOM 680 C CA . GLU A 1 90 ? -15.908 -0.723 18.361 1.00 97.38 90 GLU A CA 1
ATOM 681 C C . GLU A 1 90 ? -16.103 -0.167 16.950 1.00 97.38 90 GLU A C 1
ATOM 683 O O . GLU A 1 90 ? -15.386 -0.563 16.033 1.00 97.38 90 GLU A O 1
ATOM 688 N N . LYS A 1 91 ? -16.979 0.830 16.794 1.00 98.06 91 LYS A N 1
ATOM 689 C CA . LYS A 1 91 ? -17.188 1.499 15.510 1.00 98.06 91 LYS A CA 1
ATOM 690 C C . LYS A 1 91 ? -15.930 2.217 15.013 1.00 98.06 91 LYS A C 1
ATOM 692 O O . LYS A 1 91 ? -15.596 2.120 13.836 1.00 98.06 91 LYS A O 1
ATOM 697 N N . GLU A 1 92 ? -15.220 2.927 15.889 1.00 97.81 92 GLU A N 1
ATOM 698 C CA . GLU A 1 92 ? -13.964 3.588 15.521 1.00 97.81 92 GLU A CA 1
ATOM 699 C C . GLU A 1 92 ? -12.900 2.569 15.090 1.00 97.81 92 GLU A C 1
ATOM 701 O O . GLU A 1 92 ? -12.208 2.789 14.098 1.00 97.81 92 GLU A O 1
ATOM 706 N N . ASN A 1 93 ? -12.806 1.424 15.773 1.00 97.69 93 ASN A N 1
ATOM 707 C CA . ASN A 1 93 ? -11.904 0.346 15.366 1.00 97.69 93 ASN A CA 1
ATOM 708 C C . ASN A 1 93 ? -12.270 -0.230 13.994 1.00 97.69 93 ASN A C 1
ATOM 710 O O . ASN A 1 93 ? -11.373 -0.456 13.186 1.00 97.69 93 ASN A O 1
ATOM 714 N N . GLU A 1 94 ? -13.555 -0.442 13.701 1.00 98.06 94 GLU A N 1
ATOM 715 C CA . GLU A 1 94 ? -14.002 -0.886 12.374 1.00 98.06 94 GLU A CA 1
ATOM 716 C C . GLU A 1 94 ? -13.640 0.134 11.283 1.00 98.06 94 GLU A C 1
ATOM 718 O O . GLU A 1 94 ? -13.115 -0.235 10.231 1.00 98.06 94 GLU A O 1
ATOM 723 N N . GLU A 1 95 ? -13.856 1.428 11.539 1.00 97.81 95 GLU A N 1
ATOM 724 C CA . GLU A 1 95 ? -13.492 2.502 10.608 1.00 97.81 95 GLU A CA 1
ATOM 725 C C . GLU A 1 95 ? -11.973 2.600 10.393 1.00 97.81 95 GLU A C 1
ATOM 727 O O . GLU A 1 95 ? -11.514 2.821 9.269 1.00 97.81 95 GLU A O 1
ATOM 732 N N . LEU A 1 96 ? -11.179 2.438 11.454 1.00 98.19 96 LEU A N 1
ATOM 733 C CA . LEU A 1 96 ? -9.719 2.421 11.369 1.00 98.19 96 LEU A CA 1
ATOM 734 C C . LEU A 1 96 ? -9.210 1.190 10.619 1.00 98.19 96 LEU A C 1
ATOM 736 O O . LEU A 1 96 ? -8.307 1.328 9.795 1.00 98.19 96 LEU A O 1
ATOM 740 N N . GLN A 1 97 ? -9.804 0.019 10.848 1.00 97.88 97 GLN A N 1
ATOM 741 C CA . GLN A 1 97 ? -9.458 -1.199 10.122 1.00 97.88 97 GLN A CA 1
ATOM 742 C C . GLN A 1 97 ? -9.753 -1.048 8.626 1.00 97.88 97 GLN A C 1
ATOM 744 O O . GLN A 1 97 ? -8.884 -1.326 7.806 1.00 97.88 97 GLN A O 1
ATOM 749 N N . ALA A 1 98 ? -10.919 -0.505 8.262 1.00 98.19 98 ALA A N 1
ATOM 750 C CA . ALA A 1 98 ? -11.261 -0.247 6.864 1.00 98.19 98 ALA A CA 1
ATOM 751 C C . ALA A 1 98 ? -10.283 0.734 6.191 1.00 98.19 98 ALA A C 1
ATOM 753 O O . ALA A 1 98 ? -9.887 0.533 5.044 1.00 98.19 98 ALA A O 1
ATOM 754 N N . LYS A 1 99 ? -9.850 1.781 6.909 1.00 97.62 99 LYS A N 1
ATOM 755 C CA . LYS A 1 99 ? -8.826 2.717 6.411 1.00 97.62 99 LYS A CA 1
ATOM 756 C C . LYS A 1 99 ? -7.461 2.058 6.246 1.00 97.62 99 LYS A C 1
ATOM 758 O O . LYS A 1 99 ? -6.750 2.398 5.304 1.00 97.62 99 LYS A O 1
ATOM 763 N N . LEU A 1 100 ? -7.076 1.167 7.158 1.00 98.06 100 LEU A N 1
ATOM 764 C CA . LEU A 1 100 ? -5.836 0.403 7.031 1.00 98.06 100 LEU A CA 1
ATOM 765 C C . LEU A 1 100 ? -5.878 -0.478 5.787 1.00 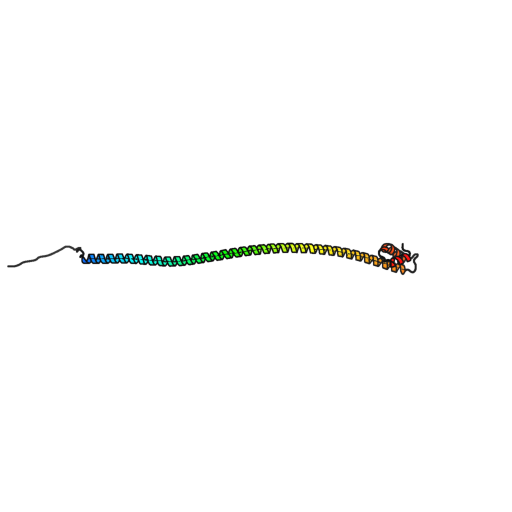98.06 100 LEU A C 1
ATOM 767 O O . LEU A 1 100 ? -4.953 -0.408 4.986 1.00 98.06 100 LEU A O 1
ATOM 771 N N . ASP A 1 101 ? -6.970 -1.213 5.583 1.00 98.25 101 ASP A N 1
ATOM 772 C CA . ASP A 1 101 ? -7.137 -2.078 4.416 1.00 98.25 101 ASP A CA 1
ATOM 773 C C . ASP A 1 101 ? -7.089 -1.263 3.105 1.00 98.25 101 ASP A C 1
ATOM 775 O O . ASP A 1 101 ? -6.390 -1.638 2.163 1.00 98.25 101 ASP A O 1
ATOM 779 N N . GLU A 1 102 ? -7.749 -0.096 3.059 1.00 98.06 102 GLU A N 1
ATOM 780 C CA . GLU A 1 102 ? -7.702 0.817 1.906 1.00 98.06 102 GLU A CA 1
ATOM 781 C C . GLU A 1 102 ? -6.283 1.348 1.638 1.00 98.06 102 GLU A C 1
ATOM 783 O O . GLU A 1 102 ? -5.835 1.405 0.490 1.00 98.06 102 GLU A O 1
ATOM 788 N N . LEU A 1 103 ? -5.561 1.759 2.686 1.00 98.00 103 LEU A N 1
ATOM 789 C CA . LEU A 1 103 ? -4.194 2.263 2.553 1.00 98.00 103 LEU A CA 1
ATOM 790 C C . LEU A 1 103 ? -3.220 1.165 2.128 1.00 98.00 103 LEU A C 1
ATOM 792 O O . LEU A 1 103 ? -2.344 1.434 1.310 1.00 98.00 103 LEU A O 1
ATOM 796 N N . THR A 1 104 ? -3.381 -0.055 2.641 1.00 98.19 104 THR A N 1
ATOM 797 C CA . THR A 1 104 ? -2.595 -1.214 2.214 1.00 98.19 104 THR A CA 1
ATOM 798 C C . THR A 1 104 ? -2.836 -1.516 0.740 1.00 98.19 104 THR A C 1
ATOM 800 O O . THR A 1 104 ? -1.872 -1.626 -0.009 1.00 98.19 104 THR A O 1
ATOM 803 N N . GLN A 1 105 ? -4.094 -1.529 0.287 1.00 98.31 105 GLN A N 1
ATOM 804 C CA . GLN A 1 105 ? -4.401 -1.723 -1.131 1.00 98.31 105 GLN A CA 1
ATOM 805 C C . GLN A 1 105 ? -3.754 -0.639 -2.009 1.00 98.31 105 GLN A C 1
ATOM 807 O O . GLN A 1 105 ? -3.131 -0.947 -3.024 1.00 98.31 105 GLN A O 1
ATOM 812 N N . LYS A 1 106 ? -3.858 0.635 -1.612 1.00 97.94 106 LYS A N 1
ATOM 813 C CA . LYS A 1 106 ? -3.226 1.747 -2.342 1.00 97.94 106 LYS A CA 1
ATOM 814 C C . LYS A 1 106 ? -1.706 1.633 -2.384 1.00 97.94 106 LYS A C 1
ATOM 816 O O . LYS A 1 106 ? -1.102 2.026 -3.380 1.00 97.94 106 LYS A O 1
ATOM 821 N N . LEU A 1 107 ? -1.091 1.140 -1.311 1.00 98.12 107 LEU A N 1
ATOM 822 C CA . LEU A 1 107 ? 0.349 0.920 -1.258 1.00 98.12 107 LEU A CA 1
ATOM 823 C C . LEU A 1 107 ? 0.766 -0.169 -2.250 1.00 98.12 107 LEU A C 1
ATOM 825 O O . LEU A 1 107 ? 1.693 0.056 -3.022 1.00 98.12 107 LEU A O 1
ATOM 829 N N . ASP A 1 108 ? 0.042 -1.288 -2.283 1.00 97.81 108 ASP A N 1
ATOM 830 C CA . ASP A 1 108 ? 0.308 -2.390 -3.211 1.00 97.81 108 ASP A CA 1
ATOM 831 C C . ASP A 1 108 ? 0.138 -1.948 -4.675 1.00 97.81 108 ASP A C 1
ATOM 833 O O . ASP A 1 108 ? 0.998 -2.213 -5.518 1.00 97.81 108 ASP A O 1
ATOM 837 N N . GLU A 1 109 ? -0.931 -1.206 -4.980 1.00 97.81 109 GLU A N 1
ATOM 838 C CA . GLU A 1 109 ? -1.166 -0.634 -6.312 1.00 97.81 109 GLU A CA 1
ATOM 839 C C . GLU A 1 109 ? -0.049 0.336 -6.726 1.00 97.81 109 GLU A C 1
ATOM 841 O O . GLU A 1 109 ? 0.440 0.278 -7.858 1.00 97.81 109 GLU A O 1
ATOM 846 N N . ALA A 1 110 ? 0.388 1.209 -5.811 1.00 97.94 110 ALA A N 1
ATOM 847 C CA . ALA A 1 110 ? 1.478 2.147 -6.063 1.00 97.94 110 ALA A CA 1
ATOM 848 C C . ALA A 1 110 ? 2.815 1.426 -6.285 1.00 97.94 110 ALA A C 1
ATOM 850 O O . ALA A 1 110 ? 3.529 1.758 -7.231 1.00 97.94 110 ALA A O 1
ATOM 851 N N . SER A 1 111 ? 3.132 0.413 -5.472 1.00 97.31 111 SER A N 1
ATOM 852 C CA . SER A 1 111 ? 4.338 -0.404 -5.638 1.00 97.31 111 SER A CA 1
ATOM 853 C C . SER A 1 111 ? 4.349 -1.139 -6.978 1.00 97.31 111 SER A C 1
ATOM 855 O O . SER A 1 111 ? 5.364 -1.132 -7.672 1.00 97.31 111 SER A O 1
ATOM 857 N N . GLN A 1 112 ? 3.216 -1.707 -7.403 1.00 97.62 112 GLN A N 1
ATOM 858 C CA . GLN A 1 112 ? 3.136 -2.373 -8.702 1.00 97.62 112 GLN A CA 1
ATOM 859 C C . GLN A 1 112 ? 3.279 -1.387 -9.871 1.00 97.62 112 GLN A C 1
ATOM 861 O O . GLN A 1 112 ? 3.898 -1.708 -10.889 1.00 97.62 112 GLN A O 1
ATOM 866 N N . ALA A 1 113 ? 2.707 -0.187 -9.745 1.00 97.50 113 ALA A N 1
ATOM 867 C CA . ALA A 1 113 ? 2.846 0.866 -10.745 1.00 97.50 113 ALA A CA 1
ATOM 868 C C . ALA A 1 113 ? 4.297 1.364 -10.858 1.00 97.50 113 ALA A C 1
ATOM 870 O O . ALA A 1 113 ? 4.781 1.580 -11.973 1.00 97.50 113 ALA A O 1
ATOM 871 N N . GLU A 1 114 ? 4.998 1.505 -9.732 1.00 97.12 114 GLU A N 1
ATOM 872 C CA . GLU A 1 114 ? 6.416 1.869 -9.691 1.00 97.12 114 GLU A CA 1
ATOM 873 C C . GLU A 1 114 ? 7.281 0.796 -10.360 1.00 97.12 114 GLU A C 1
ATOM 875 O O . GLU A 1 114 ? 8.062 1.120 -11.253 1.00 97.12 114 GLU A O 1
ATOM 880 N N . GLU A 1 115 ? 7.078 -0.482 -10.026 1.00 97.50 115 GLU A N 1
ATOM 881 C CA . GLU A 1 115 ? 7.810 -1.596 -10.641 1.00 97.50 115 GLU A CA 1
ATOM 882 C C . GLU A 1 115 ? 7.611 -1.636 -12.165 1.00 97.50 115 GLU A C 1
ATOM 884 O O . GLU A 1 115 ? 8.576 -1.746 -12.925 1.00 97.50 115 GLU A O 1
ATOM 889 N N . ASN A 1 116 ? 6.369 -1.475 -12.630 1.00 97.06 116 ASN A N 1
ATOM 890 C CA . ASN A 1 116 ? 6.056 -1.445 -14.059 1.00 97.06 116 ASN A CA 1
ATOM 891 C C . ASN A 1 116 ? 6.709 -0.252 -14.769 1.00 97.06 116 ASN A C 1
ATOM 893 O O . ASN A 1 116 ? 7.225 -0.395 -15.881 1.00 97.06 116 ASN A O 1
ATOM 897 N N . THR A 1 117 ? 6.701 0.919 -14.130 1.00 97.19 117 THR A N 1
ATOM 898 C CA . THR A 1 117 ? 7.346 2.126 -14.663 1.00 97.19 117 THR A CA 1
ATOM 899 C C . THR A 1 117 ? 8.850 1.916 -14.759 1.00 97.19 117 THR A C 1
ATOM 901 O O . THR A 1 117 ? 9.438 2.148 -15.812 1.00 97.19 117 THR A O 1
ATOM 904 N N . GLN A 1 118 ? 9.467 1.376 -13.709 1.00 97.12 118 GLN A N 1
ATOM 905 C CA . GLN A 1 118 ? 10.897 1.106 -13.682 1.00 97.12 118 GLN A CA 1
ATOM 906 C C . GLN A 1 118 ? 11.308 0.041 -14.709 1.00 97.12 118 GLN A C 1
ATOM 908 O O . GLN A 1 118 ? 12.356 0.162 -15.345 1.00 97.12 118 GLN A O 1
ATOM 913 N N . ALA A 1 119 ? 10.489 -0.991 -14.921 1.00 97.50 119 ALA A N 1
ATOM 914 C CA . ALA A 1 119 ? 10.717 -1.978 -15.972 1.00 97.50 119 ALA A CA 1
ATOM 915 C C . ALA A 1 119 ? 10.676 -1.337 -17.371 1.00 97.50 119 ALA A C 1
ATOM 917 O O . ALA A 1 119 ? 11.570 -1.579 -18.186 1.00 97.50 119 ALA A O 1
ATOM 918 N N . ALA A 1 120 ? 9.687 -0.477 -17.633 1.00 97.12 120 ALA A N 1
ATOM 919 C CA . ALA A 1 120 ? 9.574 0.247 -18.896 1.00 97.12 120 ALA A CA 1
ATOM 920 C C . ALA A 1 120 ? 10.753 1.211 -19.120 1.00 97.12 120 ALA A C 1
ATOM 922 O O . ALA A 1 120 ? 11.330 1.240 -20.209 1.00 97.12 120 ALA A O 1
ATOM 923 N N . GLU A 1 121 ? 11.157 1.953 -18.087 1.00 97.44 121 GLU A N 1
ATOM 924 C CA . GLU A 1 121 ? 12.323 2.837 -18.131 1.00 97.44 121 GLU A CA 1
ATOM 925 C C . GLU A 1 121 ? 13.613 2.063 -18.407 1.00 97.44 121 GLU A C 1
ATOM 927 O O . GLU A 1 121 ? 14.418 2.481 -19.237 1.00 97.44 121 GLU A O 1
ATOM 932 N N . ASN A 1 122 ? 13.808 0.907 -17.771 1.00 97.12 122 ASN A N 1
ATOM 933 C CA . ASN A 1 122 ? 14.988 0.076 -17.996 1.00 97.12 122 ASN A CA 1
ATOM 934 C C . ASN A 1 122 ? 15.058 -0.464 -19.430 1.00 97.12 122 ASN A C 1
ATOM 936 O O . ASN A 1 122 ? 16.131 -0.434 -20.042 1.00 97.12 122 ASN A O 1
ATOM 940 N N . GLU A 1 123 ? 13.935 -0.919 -19.989 1.00 97.69 123 GLU A N 1
ATOM 941 C CA . GLU A 1 123 ? 13.876 -1.340 -21.393 1.00 97.69 123 GLU A CA 1
ATOM 942 C C . GLU A 1 123 ? 14.149 -0.164 -22.343 1.00 97.69 123 GLU A C 1
ATOM 944 O O . GLU A 1 123 ? 14.927 -0.309 -23.288 1.00 97.69 123 GLU A O 1
ATOM 949 N N . MET A 1 124 ? 13.618 1.027 -22.049 1.00 97.69 124 MET A N 1
ATOM 950 C CA . MET A 1 124 ? 13.894 2.237 -22.829 1.00 97.69 124 MET A CA 1
ATOM 951 C C . MET A 1 124 ? 15.363 2.676 -22.737 1.00 97.69 124 MET A C 1
ATOM 953 O O . MET A 1 124 ? 15.977 3.038 -23.738 1.00 97.69 124 MET A O 1
ATOM 957 N N . ILE A 1 125 ? 15.978 2.616 -21.555 1.00 97.81 125 ILE A N 1
ATOM 958 C CA . ILE A 1 125 ? 17.406 2.916 -21.377 1.00 97.81 125 ILE A CA 1
ATOM 959 C C . ILE A 1 125 ? 18.255 1.924 -22.175 1.00 97.81 125 ILE A C 1
ATOM 961 O O . ILE A 1 125 ? 19.248 2.308 -22.794 1.00 97.81 125 ILE A O 1
ATOM 965 N N . LYS A 1 126 ? 17.884 0.644 -22.173 1.00 98.00 126 LYS A N 1
ATOM 966 C CA . LYS A 1 126 ? 18.593 -0.401 -22.913 1.00 98.00 126 LYS A CA 1
ATOM 967 C C . LYS A 1 126 ? 18.476 -0.211 -24.426 1.00 98.00 126 LYS A C 1
ATOM 969 O O . LYS A 1 126 ? 19.485 -0.361 -25.122 1.00 98.00 126 LYS A O 1
ATOM 974 N N . SER A 1 127 ? 17.293 0.141 -24.934 1.00 97.31 127 SER A N 1
ATOM 975 C CA . SER A 1 127 ? 17.115 0.445 -26.356 1.00 97.31 127 SER A CA 1
ATOM 976 C C . SER A 1 127 ? 17.924 1.680 -26.755 1.00 97.31 127 SER A C 1
ATOM 978 O O . SER A 1 127 ? 18.720 1.592 -27.686 1.00 97.31 127 SER A O 1
ATOM 980 N N . LEU A 1 128 ? 17.840 2.771 -25.986 1.00 97.31 128 LEU A N 1
ATOM 981 C CA . LEU A 1 128 ? 18.604 3.998 -26.229 1.00 97.31 128 LEU A CA 1
ATOM 982 C C . LEU A 1 128 ? 20.116 3.764 -26.202 1.00 97.31 128 LEU A C 1
ATOM 984 O O . LEU A 1 128 ? 20.829 4.284 -27.055 1.00 97.31 128 LEU A O 1
ATOM 988 N N . ARG A 1 129 ? 20.623 2.960 -25.259 1.00 97.31 129 ARG A N 1
ATOM 989 C CA . ARG A 1 129 ? 22.046 2.576 -25.229 1.00 97.31 129 ARG A CA 1
ATOM 990 C C . ARG A 1 129 ? 22.449 1.827 -26.493 1.00 97.31 129 ARG A C 1
ATOM 992 O O . ARG A 1 129 ? 23.466 2.151 -27.090 1.00 97.31 129 ARG A O 1
ATOM 999 N N . THR A 1 130 ? 21.624 0.876 -26.925 1.00 96.69 130 THR A N 1
ATOM 1000 C CA . THR A 1 130 ? 21.881 0.106 -28.148 1.00 96.69 130 THR A CA 1
ATOM 1001 C C . THR A 1 130 ? 21.884 1.004 -29.387 1.00 96.69 130 THR A C 1
ATOM 1003 O O . THR A 1 130 ? 22.746 0.859 -30.252 1.00 96.69 130 THR A O 1
ATOM 1006 N N . GLU A 1 131 ? 20.938 1.939 -29.491 1.00 96.19 131 GLU A N 1
ATOM 1007 C CA . GLU A 1 131 ? 20.892 2.909 -30.590 1.00 96.19 131 GLU A CA 1
ATOM 1008 C C . GLU A 1 131 ? 22.087 3.863 -30.566 1.00 96.19 131 GLU A C 1
ATOM 1010 O O . GLU A 1 131 ? 22.674 4.133 -31.614 1.00 96.19 131 GLU A O 1
ATOM 1015 N N . LEU A 1 132 ? 22.491 4.332 -29.383 1.00 97.62 132 LEU A N 1
ATOM 1016 C CA . LEU A 1 132 ? 23.660 5.190 -29.215 1.00 97.62 132 LEU A CA 1
ATOM 1017 C C . LEU A 1 132 ? 24.949 4.470 -29.625 1.00 97.62 132 LEU A C 1
ATOM 1019 O O . LEU A 1 132 ? 25.759 5.052 -30.343 1.00 97.62 132 LEU A O 1
ATOM 1023 N N . ASP A 1 133 ? 25.120 3.209 -29.223 1.00 97.12 133 ASP A N 1
ATOM 1024 C CA . ASP A 1 133 ? 26.279 2.395 -29.600 1.00 97.12 133 ASP A CA 1
ATOM 1025 C C . ASP A 1 133 ? 26.334 2.180 -31.119 1.00 97.12 133 ASP A C 1
ATOM 1027 O O . ASP A 1 133 ? 27.385 2.370 -31.729 1.00 97.12 133 ASP A O 1
ATOM 1031 N N . ARG A 1 134 ? 25.194 1.872 -31.756 1.00 96.31 134 ARG A N 1
ATOM 1032 C CA . ARG A 1 134 ? 25.097 1.740 -33.224 1.00 96.31 134 ARG A CA 1
ATOM 1033 C C . ARG A 1 134 ? 25.392 3.046 -33.947 1.00 96.31 134 ARG A C 1
ATOM 1035 O O . ARG A 1 134 ? 26.078 3.045 -34.963 1.00 96.31 134 ARG A O 1
ATOM 1042 N N . THR A 1 135 ? 24.894 4.155 -33.413 1.00 96.94 135 THR A N 1
ATOM 1043 C CA . THR A 1 135 ? 25.174 5.490 -33.945 1.00 96.94 135 THR A CA 1
ATOM 1044 C C . THR A 1 135 ? 26.669 5.764 -33.863 1.00 96.94 135 THR A C 1
ATOM 1046 O O . THR A 1 135 ? 27.298 6.078 -34.868 1.00 96.94 135 THR A O 1
ATOM 1049 N N . LYS A 1 136 ? 27.279 5.562 -32.694 1.00 97.12 136 LYS A N 1
ATOM 1050 C CA . LYS A 1 136 ? 28.718 5.744 -32.508 1.00 97.12 136 LYS A CA 1
ATOM 1051 C C . LYS A 1 136 ? 29.533 4.886 -33.481 1.00 97.12 136 LYS A C 1
ATOM 1053 O O . LYS A 1 136 ? 30.409 5.427 -34.146 1.00 97.12 136 LYS A O 1
ATOM 1058 N N . GLU A 1 137 ? 29.206 3.601 -33.612 1.00 97.12 137 GLU A N 1
ATOM 1059 C CA . GLU A 1 137 ? 29.869 2.680 -34.546 1.00 97.12 137 GLU A CA 1
ATOM 1060 C C . GLU A 1 137 ? 29.758 3.169 -36.003 1.00 97.12 137 GLU A C 1
ATOM 1062 O O . GLU A 1 137 ? 30.745 3.153 -36.739 1.00 97.12 137 GLU A O 1
ATOM 1067 N N . ALA A 1 138 ? 28.588 3.670 -36.414 1.00 97.00 138 ALA A N 1
ATOM 1068 C CA . ALA A 1 138 ? 28.383 4.228 -37.750 1.00 97.00 138 ALA A CA 1
ATOM 1069 C C . ALA A 1 138 ? 29.267 5.461 -38.000 1.00 97.00 138 ALA A C 1
ATOM 1071 O O . ALA A 1 138 ? 29.930 5.558 -39.032 1.00 97.00 138 ALA A O 1
ATOM 1072 N N . TYR A 1 139 ? 29.322 6.398 -37.051 1.00 96.38 139 TYR A N 1
ATOM 1073 C CA . TYR A 1 139 ? 30.143 7.605 -37.187 1.00 96.38 139 TYR A CA 1
ATOM 1074 C C . TYR A 1 139 ? 31.649 7.303 -37.128 1.00 96.38 139 TYR A C 1
ATOM 1076 O O . TYR A 1 139 ? 32.421 7.917 -37.866 1.00 96.38 139 TYR A O 1
ATOM 1084 N N . GLU A 1 140 ? 32.079 6.344 -36.307 1.00 96.44 140 GLU A N 1
ATOM 1085 C CA . GLU A 1 140 ? 33.471 5.878 -36.272 1.00 96.44 140 GLU A CA 1
ATOM 1086 C C . GLU A 1 140 ? 33.879 5.238 -37.605 1.00 96.44 140 GLU A C 1
ATOM 1088 O O . GLU A 1 140 ? 34.918 5.599 -38.161 1.00 96.44 140 GLU A O 1
ATOM 1093 N N . ALA A 1 141 ? 33.029 4.378 -38.177 1.00 96.12 141 ALA A N 1
ATOM 1094 C CA . ALA A 1 141 ? 33.266 3.789 -39.493 1.00 96.12 141 ALA A CA 1
ATOM 1095 C C . ALA A 1 141 ? 33.326 4.855 -40.603 1.00 96.12 141 ALA A C 1
ATOM 1097 O O . ALA A 1 141 ? 34.145 4.753 -41.515 1.00 96.12 141 ALA A O 1
ATOM 1098 N N . LEU A 1 142 ? 32.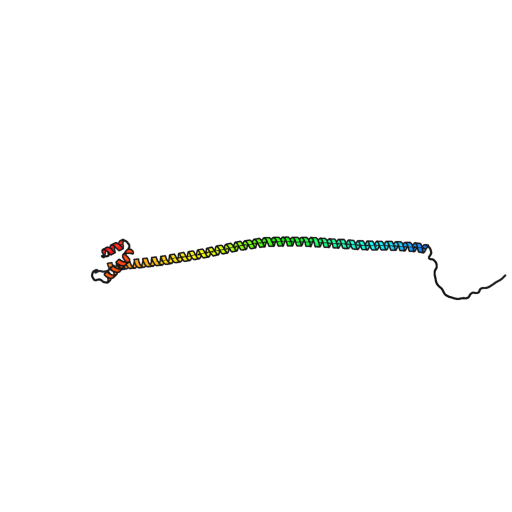513 5.916 -40.519 1.00 95.38 142 LEU A N 1
ATOM 1099 C CA . LEU A 1 142 ? 32.549 7.018 -41.487 1.00 95.38 142 LEU A CA 1
ATOM 1100 C C . LEU A 1 142 ? 33.887 7.758 -41.438 1.00 95.38 142 LEU A C 1
ATOM 1102 O O . LEU A 1 142 ? 34.477 8.056 -42.478 1.00 95.38 142 LEU A O 1
ATOM 1106 N N . LEU A 1 143 ? 34.376 8.042 -40.230 1.00 95.25 143 LEU A N 1
ATOM 1107 C CA . LEU A 1 143 ? 35.678 8.672 -40.031 1.00 95.25 143 LEU A CA 1
ATOM 1108 C C . LEU A 1 143 ? 36.817 7.777 -40.534 1.00 95.25 143 LEU A C 1
ATOM 1110 O O . LEU A 1 143 ? 37.716 8.269 -41.214 1.00 95.25 143 LEU A O 1
ATOM 1114 N N . GLU A 1 144 ? 36.761 6.474 -40.260 1.00 95.12 144 GLU A N 1
ATOM 1115 C CA . GLU A 1 144 ? 37.756 5.503 -40.724 1.00 95.12 144 GLU A CA 1
ATOM 1116 C C . GLU A 1 144 ? 37.780 5.392 -42.258 1.00 95.12 144 GLU A C 1
ATOM 1118 O O . GLU A 1 144 ? 38.850 5.446 -42.871 1.00 95.12 144 GLU A O 1
ATOM 1123 N N . ALA A 1 145 ? 36.608 5.334 -42.899 1.00 93.75 145 ALA A N 1
ATOM 1124 C CA . ALA A 1 145 ? 36.494 5.324 -44.355 1.00 93.75 145 ALA A CA 1
ATOM 1125 C C . ALA A 1 145 ? 37.064 6.608 -44.983 1.00 93.75 145 ALA A C 1
ATOM 1127 O O . ALA A 1 145 ? 37.759 6.547 -45.997 1.00 93.75 145 ALA A O 1
ATOM 1128 N N . LYS A 1 146 ? 36.825 7.773 -44.365 1.00 91.75 146 LYS A N 1
ATOM 1129 C CA . LYS A 1 146 ? 37.386 9.059 -44.811 1.00 91.75 146 LYS A CA 1
ATOM 1130 C C . LYS A 1 146 ? 38.897 9.165 -44.631 1.00 91.75 146 LYS A C 1
ATOM 1132 O O . LYS A 1 146 ? 39.547 9.835 -45.427 1.00 91.75 146 LYS A O 1
ATOM 1137 N N . ALA A 1 147 ? 39.440 8.548 -43.586 1.00 92.06 147 ALA A N 1
ATOM 1138 C CA . ALA A 1 147 ? 40.868 8.581 -43.288 1.00 92.06 147 ALA A CA 1
ATOM 1139 C C . ALA A 1 147 ? 41.701 7.694 -44.232 1.00 92.06 147 ALA A C 1
ATOM 1141 O O . ALA A 1 147 ? 42.920 7.836 -44.290 1.00 92.06 147 ALA A O 1
ATOM 1142 N N . CYS A 1 148 ? 41.070 6.782 -44.978 1.00 90.94 148 CYS A N 1
ATOM 1143 C CA . CYS A 1 148 ? 41.765 5.923 -45.929 1.00 90.94 148 CYS A CA 1
ATOM 1144 C C . CYS A 1 148 ? 42.242 6.714 -47.161 1.00 90.94 148 CYS A C 1
ATOM 1146 O O . CYS A 1 148 ? 41.439 7.223 -47.941 1.00 90.94 148 CYS A O 1
ATOM 1148 N N . GLU A 1 149 ? 43.559 6.751 -47.380 1.00 82.94 149 GLU A N 1
ATOM 1149 C CA . GLU A 1 149 ? 44.179 7.431 -48.531 1.00 82.94 149 GLU A CA 1
ATOM 1150 C C . GLU A 1 149 ? 43.915 6.713 -49.868 1.00 82.94 149 GLU A C 1
ATOM 1152 O O . GLU A 1 149 ? 43.843 7.345 -50.922 1.00 82.94 149 GLU A O 1
ATOM 1157 N N . THR A 1 150 ? 43.735 5.389 -49.832 1.00 80.75 150 THR A N 1
ATOM 1158 C CA . THR A 1 150 ? 43.443 4.539 -50.996 1.00 80.75 150 THR A CA 1
ATOM 1159 C C . THR A 1 150 ? 42.149 3.758 -50.784 1.00 80.75 150 THR A C 1
ATOM 1161 O O . THR A 1 150 ? 41.958 3.121 -49.747 1.00 80.75 150 THR A O 1
ATOM 1164 N N . ARG A 1 151 ? 41.251 3.810 -51.778 1.00 80.06 151 ARG A N 1
ATOM 1165 C CA . ARG A 1 151 ? 39.927 3.159 -51.734 1.00 80.06 151 ARG A CA 1
ATOM 1166 C C . ARG A 1 151 ? 39.946 1.748 -52.324 1.00 80.06 151 ARG A C 1
ATOM 1168 O O . ARG A 1 151 ? 39.359 0.829 -51.764 1.00 80.06 151 ARG A O 1
ATOM 1175 N N . GLU A 1 152 ? 40.638 1.563 -53.444 1.00 77.62 152 GLU A N 1
ATOM 1176 C CA . GLU A 1 152 ? 40.676 0.293 -54.171 1.00 77.62 152 GLU A CA 1
ATOM 1177 C C . GLU A 1 152 ? 41.672 -0.686 -53.523 1.00 77.62 152 GLU A C 1
ATOM 1179 O O . GLU A 1 152 ? 42.826 -0.340 -53.273 1.00 77.62 152 GLU A O 1
ATOM 1184 N N . GLY A 1 153 ? 41.218 -1.902 -53.200 1.00 77.31 153 GLY A N 1
ATOM 1185 C CA . GLY A 1 153 ? 42.041 -2.943 -52.565 1.00 77.31 153 GLY A CA 1
ATOM 1186 C C . GLY A 1 153 ? 42.336 -2.739 -51.071 1.00 77.31 153 GLY A C 1
ATOM 1187 O O . GLY A 1 153 ? 43.011 -3.572 -50.466 1.00 77.31 153 GLY A O 1
ATOM 1188 N N . ASN A 1 154 ? 41.824 -1.670 -50.452 1.00 89.69 154 ASN A N 1
ATOM 1189 C CA . ASN A 1 154 ? 42.021 -1.397 -49.031 1.00 89.69 154 ASN A CA 1
ATOM 1190 C C . ASN A 1 154 ? 40.969 -2.127 -48.176 1.00 89.69 154 ASN A C 1
ATOM 1192 O O . ASN A 1 154 ? 39.769 -1.840 -48.227 1.00 89.69 154 ASN A O 1
ATOM 1196 N N . VAL A 1 155 ? 41.435 -3.085 -47.372 1.00 90.50 155 VAL A N 1
ATOM 1197 C CA . VAL A 1 155 ? 40.588 -3.919 -46.503 1.00 90.50 155 VAL A CA 1
ATOM 1198 C C . VAL A 1 155 ? 39.915 -3.091 -45.406 1.00 90.50 155 VAL A C 1
ATOM 1200 O O . VAL A 1 155 ? 38.759 -3.349 -45.075 1.00 90.50 155 VAL A O 1
ATOM 1203 N N . THR A 1 156 ? 40.609 -2.086 -44.871 1.00 91.69 156 THR A N 1
ATOM 1204 C CA . THR A 1 156 ? 40.082 -1.181 -43.844 1.00 91.69 156 THR A CA 1
ATOM 1205 C C . THR A 1 156 ? 38.944 -0.337 -44.406 1.00 91.69 156 THR A C 1
ATOM 1207 O O . THR A 1 156 ? 37.856 -0.327 -43.835 1.00 91.69 156 THR A O 1
ATOM 1210 N N . PHE A 1 157 ? 39.143 0.266 -45.585 1.00 93.38 157 PHE A N 1
ATOM 1211 C CA . PHE A 1 157 ? 38.094 1.019 -46.280 1.00 93.38 157 PHE A CA 1
ATOM 1212 C C . PHE A 1 157 ? 36.874 0.140 -46.587 1.00 93.38 157 PHE A C 1
ATOM 1214 O O . PHE A 1 157 ? 35.743 0.516 -46.292 1.00 93.38 157 PHE A O 1
ATOM 1221 N N . SER A 1 158 ? 37.097 -1.067 -47.114 1.00 92.19 158 SER A N 1
ATOM 1222 C CA . SER A 1 158 ? 36.015 -2.000 -47.459 1.00 92.19 158 SER A CA 1
ATOM 1223 C C . SER A 1 158 ? 35.206 -2.431 -46.230 1.00 92.19 158 SER A C 1
ATOM 1225 O O . SER A 1 158 ? 33.978 -2.483 -46.280 1.00 92.19 158 SER A O 1
ATOM 1227 N N . ARG A 1 159 ? 35.882 -2.700 -45.103 1.00 93.88 159 ARG A N 1
ATOM 1228 C CA . ARG A 1 159 ? 35.230 -3.033 -43.829 1.00 93.88 159 ARG A CA 1
ATOM 1229 C C . ARG A 1 159 ? 34.420 -1.855 -43.293 1.00 93.88 159 ARG A C 1
ATOM 1231 O O . ARG A 1 159 ? 33.276 -2.052 -42.894 1.00 93.88 159 ARG A O 1
ATOM 1238 N N . ALA A 1 160 ? 34.989 -0.652 -43.310 1.00 94.00 160 ALA A N 1
ATOM 1239 C CA . ALA A 1 160 ? 34.306 0.557 -42.867 1.00 94.00 160 ALA A CA 1
ATOM 1240 C C . ALA A 1 160 ? 33.047 0.830 -43.711 1.00 94.00 160 ALA A C 1
ATOM 1242 O O . ALA A 1 160 ? 31.972 1.050 -43.158 1.00 94.00 160 ALA A O 1
ATOM 1243 N N . MET A 1 161 ? 33.133 0.696 -45.039 1.00 93.69 161 MET A N 1
ATOM 1244 C CA . MET A 1 161 ? 31.984 0.841 -45.943 1.00 93.69 161 MET A CA 1
ATOM 1245 C C . MET A 1 161 ? 30.901 -0.225 -45.719 1.00 93.69 161 MET A C 1
ATOM 1247 O O . MET A 1 161 ? 29.718 0.100 -45.768 1.00 93.69 161 MET A O 1
ATOM 1251 N N . GLN A 1 162 ? 31.273 -1.472 -45.411 1.00 94.38 162 GLN A N 1
ATOM 1252 C CA . GLN A 1 162 ? 30.311 -2.528 -45.069 1.00 94.38 162 GLN A CA 1
ATOM 1253 C C . GLN A 1 162 ? 29.578 -2.239 -43.749 1.00 94.38 162 GLN A C 1
ATOM 1255 O O . GLN A 1 162 ? 28.373 -2.471 -43.636 1.00 94.38 162 GLN A O 1
ATOM 1260 N N . THR A 1 163 ? 30.296 -1.731 -42.743 1.00 95.06 163 THR A N 1
ATOM 1261 C CA . THR A 1 163 ? 29.695 -1.305 -41.474 1.00 95.06 163 THR A CA 1
ATOM 1262 C C . THR A 1 163 ? 28.746 -0.126 -41.682 1.00 95.06 163 THR A C 1
ATOM 1264 O O . THR A 1 163 ? 27.648 -0.139 -41.128 1.00 95.06 163 THR A O 1
ATOM 1267 N N . LEU A 1 164 ? 29.121 0.842 -42.523 1.00 95.31 164 LEU A N 1
ATOM 1268 C CA . LEU A 1 164 ? 28.273 1.982 -42.877 1.00 95.31 164 LEU A CA 1
ATOM 1269 C C . LEU A 1 164 ? 27.009 1.558 -43.619 1.00 95.31 164 LEU A C 1
ATOM 1271 O O . LEU A 1 164 ? 25.936 2.005 -43.245 1.00 95.31 164 LEU A O 1
ATOM 1275 N N . GLU A 1 165 ? 27.103 0.651 -44.593 1.00 94.75 165 GLU A N 1
ATOM 1276 C CA . GLU A 1 165 ? 25.933 0.119 -45.308 1.00 94.75 165 GLU A CA 1
ATOM 1277 C C . GLU A 1 165 ? 24.923 -0.509 -44.335 1.00 94.75 165 GLU A C 1
ATOM 1279 O O . GLU A 1 165 ? 23.722 -0.257 -44.408 1.00 94.75 165 GLU A O 1
ATOM 1284 N N . ARG A 1 166 ? 25.417 -1.278 -43.355 1.00 96.25 166 ARG A N 1
ATOM 1285 C CA . ARG A 1 166 ? 24.580 -1.906 -42.322 1.00 96.25 166 ARG A CA 1
ATOM 1286 C C . ARG A 1 166 ? 23.956 -0.896 -41.354 1.00 96.25 166 ARG A C 1
ATOM 1288 O O . ARG A 1 166 ? 22.896 -1.177 -40.802 1.00 96.25 166 ARG A O 1
ATOM 1295 N N . LEU A 1 167 ? 24.630 0.221 -41.088 1.00 96.19 167 LEU A N 1
ATOM 1296 C CA . LEU A 1 167 ? 24.251 1.185 -40.048 1.00 96.19 167 LEU A CA 1
ATOM 1297 C C . LEU A 1 167 ? 23.840 2.558 -40.600 1.00 96.19 167 LEU A C 1
ATOM 1299 O O . LEU A 1 167 ? 23.735 3.513 -39.833 1.00 96.19 167 LEU A O 1
ATOM 1303 N N . LYS A 1 168 ? 23.574 2.676 -41.904 1.00 93.44 168 LYS A N 1
ATOM 1304 C CA . LYS A 1 168 ? 23.289 3.959 -42.564 1.00 93.44 168 LYS A CA 1
ATOM 1305 C C . LYS A 1 168 ? 22.060 4.678 -42.015 1.00 93.44 168 LYS A C 1
ATOM 1307 O O . LYS A 1 168 ? 22.050 5.904 -41.977 1.00 93.44 168 LYS A O 1
ATOM 1312 N N . ASP A 1 169 ? 21.083 3.930 -41.508 1.00 94.62 169 ASP A N 1
ATOM 1313 C CA . ASP A 1 169 ? 19.877 4.479 -40.873 1.00 94.62 169 ASP A CA 1
ATOM 1314 C C . ASP A 1 169 ? 20.177 5.218 -39.554 1.00 94.62 169 ASP A C 1
ATOM 1316 O O . ASP A 1 169 ? 19.360 6.008 -39.086 1.00 94.62 169 ASP A O 1
ATOM 1320 N N . TYR A 1 170 ? 21.357 4.993 -38.964 1.00 94.38 170 TYR A N 1
ATOM 1321 C CA . TYR A 1 170 ? 21.830 5.678 -37.758 1.00 94.38 170 TYR A CA 1
ATOM 1322 C C . TYR A 1 170 ? 22.670 6.929 -38.061 1.00 94.38 170 TYR A C 1
ATOM 1324 O O . TYR A 1 170 ? 23.105 7.621 -37.140 1.00 94.38 170 TYR A O 1
ATOM 1332 N N . LEU A 1 171 ? 22.913 7.246 -39.337 1.00 94.19 171 LEU A N 1
ATOM 1333 C CA . LEU A 1 171 ? 23.617 8.460 -39.738 1.00 94.19 171 LEU A CA 1
ATOM 1334 C C . LEU A 1 171 ? 22.634 9.625 -39.890 1.00 94.19 171 LEU A C 1
ATOM 1336 O O . LEU A 1 171 ? 21.598 9.521 -40.546 1.00 94.19 171 LEU A O 1
ATOM 1340 N N . GLY A 1 172 ? 22.994 10.784 -39.341 1.00 93.81 172 GLY A N 1
ATOM 1341 C CA . GLY A 1 172 ? 22.298 12.034 -39.642 1.00 93.81 172 GLY A CA 1
ATOM 1342 C C . GLY A 1 172 ? 22.452 12.434 -41.115 1.00 93.81 172 GLY A C 1
ATOM 1343 O O . GLY A 1 172 ? 23.382 12.002 -41.795 1.00 93.81 172 GLY A O 1
ATOM 1344 N N . GLN A 1 173 ? 21.576 13.320 -41.601 1.00 93.00 173 GLN A N 1
ATOM 1345 C CA . GLN A 1 173 ? 21.506 13.716 -43.019 1.00 93.00 173 GLN A CA 1
ATOM 1346 C C . GLN A 1 173 ? 22.866 14.102 -43.625 1.00 93.00 173 GLN A C 1
ATOM 1348 O O . GLN A 1 173 ? 23.239 13.579 -44.670 1.00 93.00 173 GLN A O 1
ATOM 1353 N N . THR A 1 174 ? 23.644 14.946 -42.942 1.00 93.38 174 THR A N 1
ATOM 1354 C CA . THR A 1 174 ? 24.974 15.366 -43.414 1.00 93.38 174 THR A CA 1
ATOM 1355 C C . THR A 1 174 ? 25.956 14.196 -43.511 1.00 93.38 174 THR A C 1
ATOM 1357 O O . THR A 1 174 ? 26.685 14.078 -44.487 1.00 93.38 174 THR A O 1
ATOM 1360 N N . ALA A 1 175 ? 25.961 13.295 -42.529 1.00 93.56 175 ALA A N 1
ATOM 1361 C CA . ALA A 1 175 ? 26.855 12.138 -42.524 1.00 93.56 175 ALA A CA 1
ATOM 1362 C C . ALA A 1 175 ? 26.470 11.111 -43.605 1.00 93.56 175 ALA A C 1
ATOM 1364 O O . ALA A 1 175 ? 27.335 10.464 -44.192 1.00 93.56 175 ALA A O 1
ATOM 1365 N N . LEU A 1 176 ? 25.176 11.009 -43.921 1.00 94.12 176 LEU A N 1
ATOM 1366 C CA . LEU A 1 176 ? 24.674 10.174 -45.009 1.00 94.12 176 LEU A CA 1
ATOM 1367 C C . LEU A 1 176 ? 25.098 10.704 -46.390 1.00 94.12 176 LEU A C 1
ATOM 1369 O O . LEU A 1 176 ? 25.435 9.921 -47.275 1.00 94.12 176 LEU A O 1
ATOM 1373 N N . GLU A 1 177 ? 25.110 12.024 -46.588 1.00 94.00 177 GLU A N 1
ATOM 1374 C CA . GLU A 1 177 ? 25.641 12.639 -47.815 1.00 94.00 177 GLU A CA 1
ATOM 1375 C C . GLU A 1 177 ? 27.135 12.343 -47.992 1.00 94.00 177 GLU A C 1
ATOM 1377 O O . GLU A 1 177 ? 27.584 11.999 -49.087 1.00 94.00 177 GLU A O 1
ATOM 1382 N N . GLU A 1 178 ? 27.902 12.413 -46.905 1.00 92.69 178 GLU A N 1
ATOM 1383 C CA . GLU A 1 178 ? 29.326 12.081 -46.914 1.00 92.69 178 GLU A CA 1
ATOM 1384 C C . GLU A 1 178 ? 29.575 10.602 -47.208 1.00 92.69 178 GLU A C 1
ATOM 1386 O O . GLU A 1 178 ? 30.467 10.273 -47.988 1.00 92.69 178 GLU A O 1
ATOM 1391 N N . TYR A 1 179 ? 28.766 9.713 -46.635 1.00 93.62 179 TYR A N 1
ATOM 1392 C CA . TYR A 1 179 ? 28.796 8.289 -46.946 1.00 93.62 179 TYR A CA 1
ATOM 1393 C C . TYR A 1 179 ? 28.541 8.022 -48.441 1.00 93.62 179 TYR A C 1
ATOM 1395 O O . TYR A 1 179 ? 29.310 7.305 -49.086 1.00 93.62 179 TYR A O 1
ATOM 1403 N N . LYS A 1 180 ? 27.535 8.675 -49.035 1.00 92.88 180 LYS A N 1
ATOM 1404 C CA . LYS A 1 180 ? 27.261 8.585 -50.480 1.00 92.88 180 LYS A CA 1
ATOM 1405 C C . LYS A 1 180 ? 28.424 9.110 -51.323 1.00 92.88 180 LYS A C 1
ATOM 1407 O O . LYS A 1 180 ? 28.786 8.501 -52.325 1.00 92.88 180 LYS A O 1
ATOM 1412 N N . ALA A 1 181 ? 29.076 10.194 -50.897 1.00 91.44 181 ALA A N 1
ATOM 1413 C CA . ALA A 1 181 ? 30.262 10.728 -51.574 1.00 91.44 181 ALA A CA 1
ATOM 1414 C C . ALA A 1 181 ? 31.480 9.776 -51.527 1.00 91.44 181 ALA A C 1
ATOM 1416 O O . ALA A 1 181 ? 32.378 9.860 -52.374 1.00 91.44 181 ALA A O 1
ATOM 1417 N N . LEU A 1 182 ? 31.520 8.852 -50.561 1.00 89.25 182 LEU A N 1
ATOM 1418 C CA . LEU A 1 182 ? 32.522 7.783 -50.483 1.00 89.25 182 LEU A CA 1
ATOM 1419 C C . LEU A 1 182 ? 32.185 6.571 -51.367 1.00 89.25 182 LEU A C 1
ATOM 1421 O O . LEU A 1 182 ? 33.037 5.696 -51.515 1.00 89.25 182 LEU A O 1
ATOM 1425 N N . GLY A 1 183 ? 31.011 6.550 -52.007 1.00 86.38 183 GLY A N 1
ATOM 1426 C CA . GLY A 1 183 ? 30.558 5.473 -52.891 1.00 86.38 183 GLY A CA 1
ATOM 1427 C C . GLY A 1 183 ? 29.603 4.473 -52.236 1.00 86.38 183 GLY A C 1
ATOM 1428 O O . GLY A 1 183 ? 29.510 3.348 -52.714 1.00 86.38 183 GLY A O 1
ATOM 1429 N N . GLY A 1 184 ? 28.948 4.852 -51.134 1.00 82.56 184 GLY A N 1
ATOM 1430 C CA . GLY A 1 184 ? 27.868 4.074 -50.519 1.00 82.56 184 GLY A CA 1
ATOM 1431 C C . GLY A 1 184 ? 26.531 4.221 -51.251 1.00 82.56 184 GLY A C 1
ATOM 1432 O O . GLY A 1 184 ? 26.288 5.271 -51.856 1.00 82.56 184 GLY A O 1
ATOM 1433 N N . GLU A 1 185 ? 25.671 3.196 -51.178 1.00 71.38 185 GLU A N 1
ATOM 1434 C CA . GLU A 1 185 ? 24.356 3.151 -51.850 1.00 71.38 185 GLU A CA 1
ATOM 1435 C C . GLU A 1 185 ? 23.169 3.483 -50.919 1.00 71.38 185 GLU A C 1
ATOM 1437 O O . GLU A 1 185 ? 23.101 3.028 -49.751 1.00 71.38 185 GLU A O 1
#